Protein AF-A0A6V7PYJ7-F1 (afdb_monomer_lite)

Sequence (220 aa):
MTIRNQRFSLLKQPISSTLNQHLIDYPTRAILVIVQMKYPCKRFTTLARVGGVGFRSIARLDHSRSLYIDRVLAIYTRDSLPFHYRIGRGRPLNPYLRGIIVDLLRSEMRPKEFSLIPDDLFEVEPMKDFLEWSVLRSWVRSWLRYCQWYSSTALRPDVTIEEFFRAPIRERKWRVTKTDPQLIPFGLLWKVYDLVALKGLDFRLPIRLIDKGGVRLTFW

Structure (mmCIF, N/CA/C/O backbone):
data_AF-A0A6V7PYJ7-F1
#
_entry.id   AF-A0A6V7PYJ7-F1
#
loop_
_atom_site.group_PDB
_atom_site.id
_atom_site.type_symbol
_atom_site.label_atom_id
_atom_site.label_alt_id
_atom_site.label_comp_id
_atom_site.label_asym_id
_atom_site.label_entity_id
_atom_site.label_seq_id
_atom_site.pdbx_PDB_ins_code
_atom_site.Ca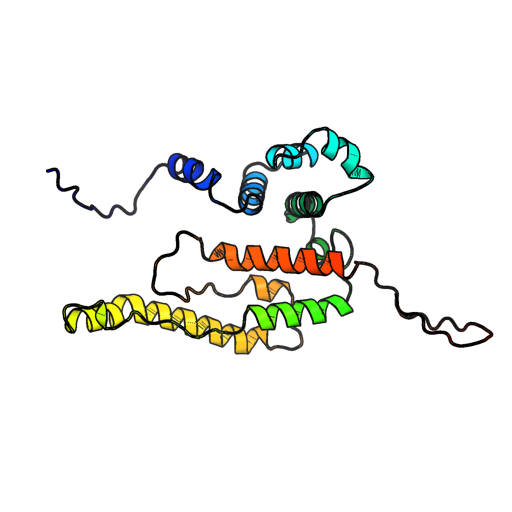rtn_x
_atom_site.Cartn_y
_atom_site.Cartn_z
_atom_site.occupancy
_atom_site.B_iso_or_equiv
_atom_site.auth_seq_id
_atom_site.auth_comp_id
_atom_site.auth_asym_id
_atom_site.auth_atom_id
_atom_site.pdbx_PDB_model_num
ATOM 1 N N . MET A 1 1 ? 32.057 32.250 -17.275 1.00 34.81 1 MET A N 1
ATOM 2 C CA . MET A 1 1 ? 31.546 30.911 -17.642 1.00 34.81 1 MET A CA 1
ATOM 3 C C . MET A 1 1 ? 32.232 29.882 -16.762 1.00 34.81 1 MET A C 1
ATOM 5 O O . MET A 1 1 ? 33.401 29.596 -16.970 1.00 34.81 1 MET A O 1
ATOM 9 N N . THR A 1 2 ? 31.558 29.413 -15.715 1.00 25.50 2 THR A N 1
ATOM 10 C CA . THR A 1 2 ? 32.151 28.542 -14.691 1.00 25.50 2 THR A CA 1
ATOM 11 C C . THR A 1 2 ? 31.639 27.116 -14.862 1.00 25.50 2 THR A C 1
ATOM 13 O O . THR A 1 2 ? 30.488 26.807 -14.565 1.00 25.50 2 THR A O 1
ATOM 16 N N . ILE A 1 3 ? 32.524 26.257 -15.366 1.00 35.47 3 ILE A N 1
ATOM 17 C CA . ILE A 1 3 ? 32.352 24.809 -15.495 1.00 35.47 3 ILE A CA 1
ATOM 18 C C . ILE A 1 3 ? 32.282 24.219 -14.083 1.00 35.47 3 ILE A C 1
ATOM 20 O O . ILE A 1 3 ? 33.259 24.247 -13.334 1.00 35.47 3 ILE A O 1
ATOM 24 N N . ARG A 1 4 ? 31.111 23.708 -13.688 1.00 28.75 4 ARG A N 1
ATOM 25 C CA . ARG A 1 4 ? 30.935 23.025 -12.402 1.00 28.75 4 ARG A CA 1
ATOM 26 C C . ARG A 1 4 ? 31.222 21.538 -12.601 1.00 28.75 4 ARG A C 1
ATOM 28 O O . ARG A 1 4 ? 30.342 20.767 -12.966 1.00 28.75 4 ARG A O 1
ATOM 35 N N . ASN A 1 5 ? 32.482 21.175 -12.374 1.00 31.23 5 ASN A N 1
ATOM 36 C CA . ASN A 1 5 ? 32.978 19.801 -12.319 1.00 31.23 5 ASN A CA 1
ATOM 37 C C . ASN A 1 5 ? 32.076 18.928 -11.427 1.00 31.23 5 ASN A C 1
ATOM 39 O O . ASN A 1 5 ? 32.026 19.114 -10.209 1.00 31.23 5 ASN A O 1
ATOM 43 N N . GLN A 1 6 ? 31.374 17.969 -12.032 1.00 36.94 6 GLN A N 1
ATOM 44 C CA . GLN A 1 6 ? 30.631 16.933 -11.319 1.00 36.94 6 GLN A CA 1
ATOM 45 C C . GLN A 1 6 ? 31.627 15.928 -10.731 1.00 36.94 6 GLN A C 1
ATOM 47 O O . GLN A 1 6 ? 32.086 15.010 -11.403 1.00 36.94 6 GLN A O 1
ATOM 52 N N . ARG A 1 7 ? 31.981 16.106 -9.455 1.00 29.36 7 ARG A N 1
ATOM 53 C CA . ARG A 1 7 ? 32.595 15.041 -8.658 1.00 29.36 7 ARG A CA 1
ATOM 54 C C . ARG A 1 7 ? 31.485 14.237 -7.989 1.00 29.36 7 ARG A C 1
ATOM 56 O O . ARG A 1 7 ? 30.804 14.736 -7.098 1.00 29.36 7 ARG A O 1
ATOM 63 N N . PHE A 1 8 ? 31.332 12.991 -8.430 1.00 41.88 8 PHE A N 1
ATOM 64 C CA . PHE A 1 8 ? 30.707 11.918 -7.663 1.00 41.88 8 PHE A CA 1
ATOM 65 C C . PHE A 1 8 ? 31.384 11.835 -6.285 1.00 41.88 8 PHE A C 1
ATOM 67 O O . PHE A 1 8 ? 32.556 11.476 -6.188 1.00 41.88 8 PHE A O 1
ATOM 74 N N . SER A 1 9 ? 30.659 12.155 -5.214 1.00 31.06 9 SER A N 1
ATOM 75 C CA . SER A 1 9 ? 31.063 11.832 -3.844 1.00 31.06 9 SER A CA 1
ATOM 76 C C . SER A 1 9 ? 29.891 11.204 -3.087 1.00 31.06 9 SER A C 1
ATOM 78 O O . SER A 1 9 ? 28.990 11.865 -2.581 1.00 31.06 9 SER A O 1
ATOM 80 N N . LEU A 1 10 ? 29.937 9.873 -3.002 1.00 36.47 10 LEU A N 1
ATOM 81 C CA . LEU A 1 10 ? 29.051 8.987 -2.239 1.00 36.47 10 LEU A CA 1
ATOM 82 C C . LEU A 1 10 ? 29.278 9.051 -0.711 1.00 36.47 10 LEU A C 1
ATOM 84 O O . LEU A 1 10 ? 29.024 8.077 -0.010 1.00 36.47 10 LEU A O 1
ATOM 88 N N . LEU A 1 11 ? 29.754 10.171 -0.154 1.00 33.72 11 LEU A N 1
ATOM 89 C CA . LEU A 1 11 ? 29.998 10.288 1.287 1.00 33.72 11 LEU A CA 1
ATOM 90 C C . LEU A 1 11 ? 29.641 11.676 1.834 1.00 33.72 11 LEU A C 1
ATOM 92 O O . LEU A 1 11 ? 30.252 12.680 1.482 1.00 33.72 11 LEU A O 1
ATOM 96 N N . LYS A 1 12 ? 28.691 11.660 2.780 1.00 38.00 12 LYS A N 1
ATOM 97 C CA . LYS A 1 12 ? 28.353 12.708 3.760 1.00 38.00 12 LYS A CA 1
ATOM 98 C C . LYS A 1 12 ? 27.842 14.037 3.186 1.00 38.00 12 LYS A C 1
ATOM 100 O O . LYS A 1 12 ? 28.471 15.077 3.349 1.00 38.00 12 LYS A O 1
ATOM 105 N N . GLN A 1 13 ? 26.623 14.035 2.648 1.00 34.84 13 GLN A N 1
ATOM 106 C CA . GLN A 1 13 ? 25.789 15.240 2.741 1.00 34.84 13 GLN A CA 1
ATOM 107 C C . GLN A 1 13 ? 25.139 15.291 4.139 1.00 34.84 13 GLN A C 1
ATOM 109 O O . GLN A 1 13 ? 24.712 14.243 4.636 1.00 34.84 13 GLN A O 1
ATOM 114 N N . PRO A 1 14 ? 25.086 16.458 4.812 1.00 32.38 14 PRO A N 1
ATOM 115 C CA . PRO A 1 14 ? 24.430 16.579 6.106 1.00 32.38 14 PRO A CA 1
ATOM 116 C C . PRO A 1 14 ? 22.941 16.274 5.932 1.00 32.38 14 PRO A C 1
ATOM 118 O O . PRO A 1 14 ? 22.230 16.957 5.201 1.00 32.38 14 PRO A O 1
ATOM 121 N N . ILE A 1 15 ? 22.477 15.239 6.630 1.00 37.41 15 ILE A N 1
ATOM 122 C CA . ILE A 1 15 ? 21.112 14.689 6.580 1.00 37.41 15 ILE A CA 1
ATOM 123 C C . ILE A 1 15 ? 20.033 15.775 6.804 1.00 37.41 15 ILE A C 1
ATOM 125 O O . ILE A 1 15 ? 18.883 15.598 6.422 1.00 37.41 15 ILE A O 1
ATOM 129 N N . SER A 1 16 ? 20.381 16.926 7.389 1.00 29.78 16 SER A N 1
ATOM 130 C CA . SER A 1 16 ? 19.455 18.022 7.682 1.00 29.78 16 SER A CA 1
ATOM 131 C C . SER A 1 16 ? 19.042 18.878 6.477 1.00 29.78 16 SER A C 1
ATOM 133 O O . SER A 1 16 ? 17.942 19.428 6.506 1.00 29.78 16 SER A O 1
ATOM 135 N N . SER A 1 17 ? 19.857 19.010 5.421 1.00 30.27 17 SER A N 1
ATOM 136 C CA . SER A 1 17 ? 19.517 19.905 4.298 1.00 30.27 17 SER A CA 1
ATOM 137 C C . SER A 1 17 ? 18.555 19.263 3.296 1.00 30.27 17 SER A C 1
ATOM 139 O O . SER A 1 17 ? 17.649 19.935 2.804 1.00 30.27 17 SER A O 1
ATOM 141 N N . THR A 1 18 ? 18.666 17.952 3.073 1.00 35.16 18 THR A N 1
ATOM 142 C CA . THR A 1 18 ? 17.698 17.177 2.283 1.00 35.16 18 THR A CA 1
ATOM 143 C C . THR A 1 18 ? 16.383 16.977 3.044 1.00 35.16 18 THR A C 1
ATOM 145 O O . THR A 1 18 ? 15.319 17.050 2.437 1.00 35.16 18 THR A O 1
ATOM 148 N N . LEU A 1 19 ? 16.409 16.838 4.378 1.00 33.22 19 LEU A N 1
ATOM 149 C CA . LEU A 1 19 ? 15.189 16.721 5.194 1.00 33.22 19 LEU A CA 1
ATOM 150 C C . LEU A 1 19 ? 14.274 17.955 5.113 1.00 33.22 19 LEU A C 1
ATOM 152 O O . LEU A 1 19 ? 13.057 17.790 5.092 1.00 33.22 19 LEU A O 1
ATOM 156 N N . ASN A 1 20 ? 14.828 19.168 5.017 1.00 27.98 20 ASN A N 1
ATOM 157 C CA . ASN A 1 20 ? 14.031 20.400 4.958 1.00 27.98 20 ASN A CA 1
ATOM 158 C C . ASN A 1 20 ? 13.441 20.682 3.567 1.00 27.98 20 ASN A C 1
ATOM 160 O O . ASN A 1 20 ? 12.332 21.202 3.477 1.00 27.98 20 ASN A O 1
ATOM 164 N N . GLN A 1 21 ? 14.123 20.297 2.483 1.00 29.16 21 GLN A N 1
ATOM 165 C CA . GLN A 1 21 ? 13.568 20.404 1.124 1.00 29.16 21 GLN A CA 1
ATOM 166 C C . GLN A 1 21 ? 12.574 19.277 0.803 1.00 29.16 21 GLN A C 1
ATOM 168 O O . GLN A 1 21 ? 11.620 19.489 0.063 1.00 29.16 21 GLN A O 1
ATOM 173 N N . HIS A 1 22 ? 12.711 18.111 1.437 1.00 34.12 22 HIS A N 1
ATOM 174 C CA . HIS A 1 22 ? 11.754 17.006 1.329 1.00 34.12 22 HIS A CA 1
ATOM 175 C C . HIS A 1 22 ? 10.579 17.092 2.325 1.00 34.12 22 HIS A C 1
ATOM 177 O O . HIS A 1 22 ? 9.694 16.244 2.313 1.00 34.12 22 HIS A O 1
ATOM 183 N N . LEU A 1 23 ? 10.509 18.129 3.163 1.00 33.88 23 LEU A N 1
ATOM 184 C CA . LEU A 1 23 ? 9.358 18.389 4.040 1.00 33.88 23 LEU A CA 1
ATOM 185 C C . LEU A 1 23 ? 8.169 19.037 3.302 1.00 33.88 23 LEU A C 1
ATOM 187 O O . LEU A 1 23 ? 7.057 19.021 3.824 1.00 33.88 23 LEU A O 1
ATOM 191 N N . ILE A 1 24 ? 8.388 19.584 2.100 1.00 33.38 24 ILE A N 1
ATOM 192 C CA . ILE A 1 24 ? 7.415 20.437 1.392 1.00 33.38 24 ILE A CA 1
ATOM 193 C C . ILE A 1 24 ? 6.720 19.700 0.226 1.00 33.38 24 ILE A C 1
ATOM 195 O O . ILE A 1 24 ? 5.555 19.973 -0.049 1.00 33.38 24 ILE A O 1
ATOM 199 N N . ASP A 1 25 ? 7.367 18.696 -0.381 1.00 29.89 25 ASP A N 1
ATOM 200 C CA . ASP A 1 25 ? 6.886 18.066 -1.630 1.00 29.89 25 ASP A CA 1
ATOM 201 C C . ASP A 1 25 ? 6.254 16.667 -1.473 1.00 29.89 25 ASP A C 1
ATOM 203 O O . ASP A 1 25 ? 5.770 16.083 -2.446 1.00 29.89 25 ASP A O 1
ATOM 207 N N . TYR A 1 26 ? 6.241 16.088 -0.269 1.00 45.72 26 TYR A N 1
ATOM 208 C CA . TYR A 1 26 ? 5.698 14.740 -0.059 1.00 45.72 26 TYR A CA 1
ATOM 209 C C . TYR A 1 26 ? 4.206 14.785 0.272 1.00 45.72 26 TYR A C 1
ATOM 211 O O . TYR A 1 26 ? 3.735 15.730 0.909 1.00 45.72 26 TYR A O 1
ATOM 219 N N . PRO A 1 27 ? 3.431 13.733 -0.062 1.00 57.44 27 PRO A N 1
ATOM 220 C CA . PRO A 1 27 ? 2.087 13.604 0.475 1.00 57.44 27 PRO A CA 1
ATOM 221 C C . PRO A 1 27 ? 2.189 13.633 2.005 1.00 57.44 27 PRO A C 1
ATOM 223 O O . PRO A 1 27 ? 2.785 12.734 2.600 1.00 57.44 27 PRO A O 1
ATOM 226 N N . THR A 1 28 ? 1.597 14.660 2.622 1.00 63.06 28 THR A N 1
ATOM 227 C CA . THR A 1 28 ? 1.617 15.018 4.062 1.00 63.06 28 THR A CA 1
ATOM 228 C C . THR A 1 28 ? 1.583 13.837 5.042 1.00 63.06 28 THR A C 1
ATOM 230 O O . THR A 1 28 ? 2.121 13.903 6.143 1.00 63.06 28 THR A O 1
ATOM 233 N N . ARG A 1 29 ? 0.994 12.712 4.634 1.00 71.62 29 ARG A N 1
ATOM 234 C CA . ARG A 1 29 ? 0.873 11.465 5.399 1.00 71.62 29 ARG A CA 1
ATOM 235 C C . ARG A 1 29 ? 2.181 10.691 5.589 1.00 71.62 29 ARG A C 1
ATOM 237 O O . ARG A 1 29 ? 2.363 10.112 6.653 1.00 71.62 29 ARG A O 1
ATOM 244 N N . ALA A 1 30 ? 3.071 10.648 4.597 1.00 73.06 30 ALA A N 1
ATOM 245 C CA . ALA A 1 30 ? 4.345 9.926 4.724 1.00 73.06 30 ALA A CA 1
ATOM 246 C C . ALA A 1 30 ? 5.261 10.616 5.747 1.00 73.06 30 ALA A C 1
ATOM 248 O O . ALA A 1 30 ? 5.854 9.960 6.603 1.00 73.06 30 ALA A O 1
ATOM 249 N N . ILE A 1 31 ? 5.272 11.952 5.725 1.00 77.38 31 ILE A N 1
ATOM 250 C CA . ILE A 1 31 ? 5.999 12.787 6.686 1.00 77.38 31 ILE A CA 1
ATOM 251 C C . ILE A 1 31 ? 5.517 12.506 8.113 1.00 77.38 31 ILE A C 1
ATOM 253 O O . ILE A 1 31 ? 6.336 12.277 8.998 1.00 77.38 31 ILE A O 1
ATOM 257 N N . LEU A 1 32 ? 4.200 12.448 8.343 1.00 81.06 32 LEU A N 1
ATOM 258 C CA . LEU A 1 32 ? 3.651 12.164 9.675 1.00 81.06 32 LEU A CA 1
ATOM 259 C C . LEU A 1 32 ? 4.081 10.799 10.224 1.00 81.06 32 LEU A C 1
ATOM 261 O O . LEU A 1 32 ? 4.324 10.681 11.423 1.00 81.06 32 LEU A O 1
ATOM 265 N N . VAL A 1 33 ? 4.218 9.782 9.367 1.00 80.69 33 VAL A N 1
ATOM 266 C CA . VAL A 1 33 ? 4.743 8.470 9.780 1.00 80.69 33 VAL A CA 1
ATOM 267 C C . VAL A 1 33 ? 6.198 8.586 10.219 1.00 80.69 33 VAL A C 1
ATOM 269 O O . VAL A 1 33 ? 6.550 8.075 11.277 1.00 80.69 33 VAL A O 1
ATOM 272 N N . ILE A 1 34 ? 7.035 9.279 9.445 1.00 81.12 34 ILE A N 1
ATOM 273 C CA . ILE A 1 34 ? 8.455 9.477 9.773 1.00 81.12 34 ILE A CA 1
ATOM 274 C C . ILE A 1 34 ? 8.597 10.248 11.088 1.00 81.12 34 ILE A C 1
ATOM 276 O O . ILE A 1 34 ? 9.382 9.859 11.952 1.00 81.12 34 ILE A O 1
ATOM 280 N N . VAL A 1 35 ? 7.810 11.313 11.264 1.00 83.56 35 VAL A N 1
ATOM 281 C CA . VAL A 1 35 ? 7.791 12.098 12.502 1.00 83.56 35 VAL A CA 1
ATOM 282 C C . VAL A 1 35 ? 7.395 11.222 13.682 1.00 83.56 35 VAL A C 1
ATOM 284 O O . VAL A 1 35 ? 8.097 11.244 14.684 1.00 83.56 35 VAL A O 1
ATOM 287 N N . GLN A 1 36 ? 6.343 10.411 13.559 1.00 82.56 36 GLN A N 1
ATOM 288 C CA . GLN A 1 36 ? 5.915 9.515 14.634 1.00 82.56 36 GLN A CA 1
ATOM 289 C C . GLN A 1 36 ? 6.964 8.436 14.951 1.00 82.56 36 GLN A C 1
ATOM 291 O O . GLN A 1 36 ? 7.145 8.100 16.116 1.00 82.56 36 GLN A O 1
ATOM 296 N N . MET A 1 37 ? 7.682 7.920 13.946 1.00 81.69 37 MET A N 1
ATOM 297 C CA . MET A 1 37 ? 8.769 6.952 14.158 1.00 81.69 37 MET A CA 1
ATOM 298 C C . MET A 1 37 ? 9.979 7.577 14.858 1.00 81.69 37 MET A C 1
ATOM 300 O O . MET A 1 37 ? 10.609 6.930 15.689 1.00 81.69 37 MET A O 1
ATOM 304 N N . LYS A 1 38 ? 10.324 8.823 14.513 1.00 86.81 38 LYS A N 1
ATOM 305 C CA . LYS A 1 38 ? 11.485 9.524 15.078 1.00 86.81 38 LYS A CA 1
ATOM 306 C C . LYS A 1 38 ? 11.186 10.135 16.448 1.00 86.81 38 LYS A C 1
ATOM 308 O O . LYS A 1 38 ? 12.048 10.154 17.321 1.00 86.81 38 LYS A O 1
ATOM 313 N N . TYR A 1 39 ? 9.970 10.638 16.619 1.00 85.75 39 TYR A N 1
ATOM 314 C CA . TYR A 1 39 ? 9.484 11.335 17.801 1.00 85.75 39 TYR A CA 1
ATOM 315 C C . TYR A 1 39 ? 8.099 10.783 18.169 1.00 85.75 39 TYR A C 1
ATOM 317 O O . TYR A 1 39 ? 7.082 11.378 17.793 1.00 85.75 39 TYR A O 1
ATOM 325 N N . PRO A 1 40 ? 8.025 9.649 18.891 1.00 80.88 40 PRO A N 1
ATOM 326 C CA . PRO A 1 40 ? 6.751 9.048 19.257 1.00 80.88 40 PRO A CA 1
ATOM 327 C C . PRO A 1 40 ? 5.952 10.012 20.136 1.00 80.88 40 PRO A C 1
ATOM 329 O O . PRO A 1 40 ? 6.262 10.251 21.307 1.00 80.88 40 PRO A O 1
ATOM 332 N N . CYS A 1 41 ? 4.911 10.602 19.553 1.00 83.62 41 CYS A N 1
ATOM 333 C CA . CYS A 1 41 ? 4.027 11.508 20.265 1.00 83.62 41 CYS A CA 1
ATOM 334 C C . CYS A 1 41 ? 3.236 10.720 21.315 1.00 83.62 41 CYS A C 1
ATOM 336 O O . CYS A 1 41 ? 2.575 9.744 20.978 1.00 83.62 41 CYS A O 1
ATOM 338 N N . LYS A 1 42 ? 3.247 11.169 22.579 1.00 86.31 42 LYS A N 1
ATOM 339 C CA . LYS A 1 42 ? 2.467 10.536 23.665 1.00 86.31 42 LYS A CA 1
ATOM 340 C C . LYS A 1 42 ? 0.958 10.769 23.558 1.00 86.31 42 LYS A C 1
ATOM 342 O O . LYS A 1 42 ? 0.184 10.025 24.147 1.00 86.31 42 LYS A O 1
ATOM 347 N N . ARG A 1 43 ? 0.535 11.852 22.897 1.00 89.12 43 ARG A N 1
ATOM 348 C CA . ARG A 1 43 ? -0.876 12.237 22.751 1.00 89.12 43 ARG A CA 1
ATOM 349 C C . ARG A 1 43 ? -1.249 12.248 21.275 1.00 89.12 43 ARG A C 1
ATOM 351 O O . ARG A 1 43 ? -0.530 12.807 20.454 1.00 89.12 43 ARG A O 1
ATOM 358 N N . PHE A 1 44 ? -2.421 11.718 20.939 1.00 88.12 44 PHE A N 1
ATOM 359 C CA . PHE A 1 44 ? -2.925 11.769 19.565 1.00 88.12 44 PHE A CA 1
ATOM 360 C C . PHE A 1 44 ? -3.125 13.213 19.072 1.00 88.12 44 PHE A C 1
ATOM 362 O O . PHE A 1 44 ? -2.805 13.548 17.933 1.00 88.12 44 PHE A O 1
ATOM 369 N N . THR A 1 45 ? -3.588 14.102 19.953 1.00 88.50 45 THR A N 1
ATOM 370 C CA . THR A 1 45 ? -3.844 15.508 19.618 1.00 88.50 45 THR A CA 1
ATOM 371 C C . THR A 1 45 ? -2.586 16.263 19.197 1.00 88.50 45 THR A C 1
ATOM 373 O O . THR A 1 45 ? -2.686 17.159 18.362 1.00 88.50 45 THR A O 1
ATOM 376 N N . THR A 1 46 ? -1.401 15.907 19.709 1.00 88.38 46 THR A N 1
ATOM 377 C CA . THR A 1 46 ? -0.148 16.542 19.273 1.00 88.38 46 THR A CA 1
ATOM 378 C C . THR A 1 46 ? 0.212 16.113 17.858 1.00 88.38 46 THR A C 1
ATOM 380 O O . THR A 1 46 ? 0.527 16.972 17.041 1.00 88.38 46 THR A O 1
ATOM 383 N N . LEU A 1 47 ? 0.066 14.826 17.526 1.00 86.12 47 LEU A N 1
ATOM 384 C CA . LEU A 1 47 ? 0.290 14.343 16.162 1.00 86.12 47 LEU A CA 1
ATOM 385 C C . LEU A 1 47 ? -0.714 14.958 15.174 1.00 86.12 47 LEU A C 1
ATOM 387 O O . LEU A 1 47 ? -0.333 15.383 14.086 1.00 86.12 47 LEU A O 1
ATOM 391 N N . ALA A 1 48 ? -1.985 15.078 15.569 1.00 86.25 48 ALA A N 1
ATOM 392 C CA . ALA A 1 48 ? -3.005 15.740 14.758 1.00 86.25 48 ALA A CA 1
ATOM 393 C C . ALA A 1 48 ? -2.656 17.215 14.481 1.00 86.25 48 ALA A C 1
ATOM 395 O O . ALA A 1 48 ? -2.825 17.679 13.355 1.00 86.25 48 ALA A O 1
ATOM 396 N N . ARG A 1 49 ? -2.108 17.941 15.467 1.00 86.56 49 ARG A N 1
ATOM 397 C CA . ARG A 1 49 ? -1.634 19.324 15.272 1.00 86.56 49 ARG A CA 1
ATOM 398 C C . ARG A 1 49 ? -0.439 19.410 14.332 1.00 86.56 49 ARG A C 1
ATOM 400 O O . ARG A 1 49 ? -0.424 20.290 13.481 1.00 86.56 49 ARG A O 1
ATOM 407 N N . VAL A 1 50 ? 0.524 18.494 14.447 1.00 86.31 50 VAL A N 1
ATOM 408 C CA . VAL A 1 50 ? 1.649 18.405 13.496 1.00 86.31 50 VAL A CA 1
ATOM 409 C C . VAL A 1 50 ? 1.130 18.148 12.078 1.00 86.31 50 VAL A C 1
ATOM 411 O O . VAL A 1 50 ? 1.639 18.711 11.118 1.00 86.31 50 VAL A O 1
ATOM 414 N N . GLY A 1 51 ? 0.053 17.371 11.950 1.00 81.62 51 GLY A N 1
ATOM 415 C CA . GLY A 1 51 ? -0.681 17.181 10.699 1.00 81.62 51 GLY A CA 1
ATOM 416 C C . GLY A 1 51 ? -1.575 18.353 10.278 1.00 81.62 51 GLY A C 1
ATOM 417 O O . GLY A 1 51 ? -2.380 18.181 9.367 1.00 81.62 51 GLY A O 1
ATOM 418 N N . GLY A 1 52 ? -1.507 19.517 10.926 1.00 85.75 52 GLY A N 1
ATOM 419 C CA . GLY A 1 52 ? -2.275 20.707 10.543 1.00 85.75 52 GLY A CA 1
ATOM 420 C C . GLY A 1 52 ? -3.753 20.698 10.955 1.00 85.75 52 GLY A C 1
ATOM 421 O O . GLY A 1 52 ? -4.544 21.473 10.420 1.00 85.75 52 GLY A O 1
ATOM 422 N N . VAL A 1 53 ? -4.170 19.840 11.893 1.00 85.12 53 VAL A N 1
ATOM 423 C CA . VAL A 1 53 ? -5.554 19.836 12.394 1.00 85.12 53 VAL A CA 1
ATOM 424 C C . VAL A 1 53 ? -5.766 20.994 13.378 1.00 85.12 53 VAL A C 1
ATOM 426 O O . VAL A 1 53 ? -5.127 21.059 14.428 1.00 85.12 53 VAL A O 1
ATOM 429 N N . GLY A 1 54 ? -6.702 21.891 13.058 1.00 86.50 54 GLY A N 1
ATOM 430 C CA . GLY A 1 54 ? -7.060 23.033 13.907 1.00 86.50 54 GLY A CA 1
ATOM 431 C C . GLY A 1 54 ? -7.867 22.665 15.161 1.00 86.50 54 GLY A C 1
ATOM 432 O O . GLY A 1 54 ? -8.481 21.599 15.247 1.00 86.50 54 GLY A O 1
ATOM 433 N N . PHE A 1 55 ? -7.930 23.591 16.125 1.00 85.88 55 PHE A N 1
ATOM 434 C CA . PHE A 1 55 ? -8.575 23.383 17.432 1.00 85.88 55 PHE A CA 1
ATOM 435 C C . PHE A 1 55 ? -10.047 22.955 17.346 1.00 85.88 55 PHE A C 1
ATOM 437 O O . PHE A 1 55 ? -10.465 22.057 18.074 1.00 85.88 55 PHE A O 1
ATOM 444 N N . ARG A 1 56 ? -10.821 23.528 16.414 1.00 85.12 56 ARG A N 1
ATOM 445 C CA . ARG A 1 56 ? -12.238 23.174 16.213 1.00 85.12 56 ARG A CA 1
ATOM 446 C C . ARG A 1 56 ? -12.424 21.709 15.811 1.00 85.12 56 ARG A C 1
ATOM 448 O O . ARG A 1 56 ? -13.363 21.064 16.261 1.00 85.12 56 ARG A O 1
ATOM 455 N N . SER A 1 57 ? -11.532 21.190 14.971 1.00 84.25 57 SER A N 1
ATOM 456 C CA . SER A 1 57 ? -11.565 19.793 14.532 1.00 84.25 57 SER A CA 1
ATOM 457 C C . SER A 1 57 ? -11.087 18.848 15.635 1.00 84.25 57 SER A C 1
ATOM 459 O O . SER A 1 57 ? -11.637 17.761 15.773 1.00 84.25 57 SER A O 1
ATOM 461 N N . ILE A 1 58 ? -10.127 19.280 16.464 1.00 86.12 58 ILE A N 1
ATOM 462 C CA . ILE A 1 58 ? -9.663 18.519 17.637 1.00 86.12 58 ILE A CA 1
ATOM 463 C C . ILE A 1 58 ? -10.788 18.348 18.664 1.00 86.12 58 ILE A C 1
ATOM 465 O O . ILE A 1 58 ? -10.978 17.254 19.183 1.00 86.12 58 ILE A O 1
ATOM 469 N N . ALA A 1 59 ? -11.571 19.397 18.920 1.00 86.44 59 ALA A N 1
ATOM 470 C CA . ALA A 1 59 ? -12.690 19.332 19.861 1.00 86.44 59 ALA A CA 1
ATOM 471 C C . ALA A 1 59 ? -13.804 18.357 19.426 1.00 86.44 59 ALA A C 1
ATOM 473 O O . ALA A 1 59 ? -14.612 17.939 20.244 1.00 86.44 59 ALA A O 1
ATOM 474 N N . ARG A 1 60 ? -13.858 17.987 18.139 1.00 84.75 60 ARG A N 1
ATOM 475 C CA . ARG A 1 60 ? -14.876 17.086 17.572 1.00 84.75 60 ARG A CA 1
ATOM 476 C C . ARG A 1 60 ? -14.419 15.632 17.451 1.00 84.75 60 ARG A C 1
ATOM 478 O O . ARG A 1 60 ? -15.199 14.807 16.981 1.00 84.75 60 ARG A O 1
ATOM 485 N N . LEU A 1 61 ? -13.186 15.315 17.855 1.00 82.44 61 LEU A N 1
ATOM 486 C CA . LEU A 1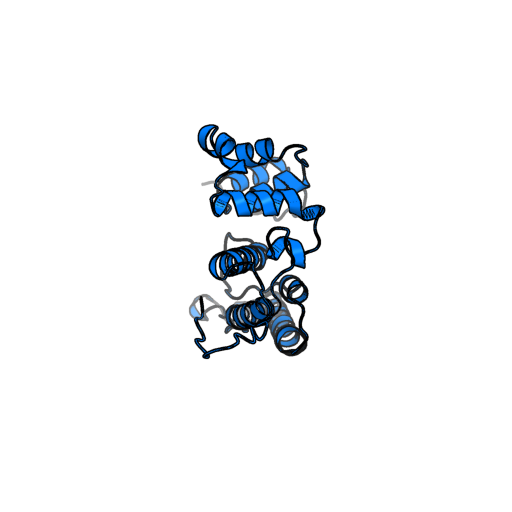 61 ? -12.571 13.999 17.642 1.00 82.44 61 LEU A CA 1
ATOM 487 C C . LEU A 1 61 ? -13.367 12.838 18.237 1.00 82.44 61 LEU A C 1
ATOM 489 O O . LEU A 1 61 ? -13.309 11.740 17.685 1.00 82.44 61 LEU A O 1
ATOM 493 N N . ASP A 1 62 ? -14.096 13.062 19.324 1.00 79.50 62 ASP A N 1
ATOM 494 C CA . ASP A 1 62 ? -14.858 12.005 19.993 1.00 79.50 62 ASP A CA 1
ATOM 495 C C . ASP A 1 62 ? -16.228 11.759 19.347 1.00 79.50 62 ASP A C 1
ATOM 497 O O . ASP A 1 62 ? -16.758 10.656 19.437 1.00 79.50 62 ASP A O 1
ATOM 501 N N . HIS A 1 63 ? -16.770 12.749 18.630 1.00 79.62 63 HIS A N 1
ATOM 502 C CA . HIS A 1 63 ? -18.105 12.677 18.031 1.00 79.62 63 HIS A CA 1
ATOM 503 C C . HIS A 1 63 ? -18.078 12.356 16.534 1.00 79.62 63 HIS A C 1
ATOM 505 O O . HIS A 1 63 ? -18.818 11.497 16.065 1.00 79.62 63 HIS A O 1
ATOM 511 N N . SER A 1 64 ? -17.241 13.053 15.763 1.00 77.94 64 SER A N 1
ATOM 512 C CA . SER A 1 64 ? -17.209 12.938 14.303 1.00 77.94 64 SER A CA 1
ATOM 513 C C . SER A 1 64 ? -15.778 13.051 13.798 1.00 77.94 64 SER A C 1
ATOM 515 O O . SER A 1 64 ? -15.121 14.077 14.003 1.00 77.94 64 SER A O 1
ATOM 517 N N . ARG A 1 65 ? -15.299 12.030 13.086 1.00 80.50 65 ARG A N 1
ATOM 518 C CA . ARG A 1 65 ? -13.958 12.029 12.494 1.00 80.50 65 ARG A CA 1
ATOM 519 C C . ARG A 1 65 ? -14.051 12.119 10.981 1.00 80.50 65 ARG A C 1
ATOM 521 O O . ARG A 1 65 ? -14.860 11.447 10.352 1.00 80.50 65 ARG A O 1
ATOM 528 N N . SER A 1 66 ? -13.215 12.971 10.398 1.00 82.94 66 SER A N 1
ATOM 529 C CA . SER A 1 66 ? -13.013 12.976 8.952 1.00 82.94 66 SER A CA 1
ATOM 530 C C . SER A 1 66 ? -12.107 11.812 8.547 1.00 82.94 66 SER A C 1
ATOM 532 O O . SER A 1 66 ? -11.279 11.357 9.338 1.00 82.94 66 SER A O 1
ATOM 534 N N . LEU A 1 67 ? -12.180 11.392 7.279 1.00 81.38 67 LEU A N 1
ATOM 535 C CA . LEU A 1 67 ? -11.278 10.368 6.732 1.00 81.38 67 LEU A CA 1
ATOM 536 C C . LEU A 1 67 ? -9.801 10.731 6.929 1.00 81.38 67 LEU A C 1
ATOM 538 O O . LEU A 1 67 ? -8.976 9.861 7.180 1.00 81.38 67 LEU A O 1
ATOM 542 N N . TYR A 1 68 ? -9.460 12.020 6.841 1.00 84.00 68 TYR A N 1
ATOM 543 C CA . TYR A 1 68 ? -8.106 12.489 7.117 1.00 84.00 68 TYR A CA 1
ATOM 544 C C . TYR A 1 68 ? -7.671 12.163 8.551 1.00 84.00 68 TYR A C 1
ATOM 546 O O . TYR A 1 68 ? -6.611 11.576 8.753 1.00 84.00 68 TYR A O 1
ATOM 554 N N . ILE A 1 69 ? -8.507 12.497 9.535 1.00 84.88 69 ILE A N 1
ATOM 555 C CA . ILE A 1 69 ? -8.230 12.262 10.954 1.00 84.88 69 ILE A CA 1
ATOM 556 C C . ILE A 1 69 ? -8.128 10.763 11.251 1.00 84.88 69 ILE A C 1
ATOM 558 O O . ILE A 1 69 ? -7.224 10.363 11.978 1.00 84.88 69 ILE A O 1
ATOM 562 N N . ASP A 1 70 ? -8.986 9.935 10.651 1.00 84.12 70 ASP A N 1
ATOM 563 C CA . ASP A 1 70 ? -8.914 8.475 10.793 1.00 84.12 70 ASP A CA 1
ATOM 564 C C . ASP A 1 70 ? -7.574 7.921 10.295 1.00 84.12 70 ASP A C 1
ATOM 566 O O . ASP A 1 70 ? -6.960 7.070 10.939 1.00 84.12 70 ASP A O 1
ATOM 570 N N . ARG A 1 71 ? -7.059 8.451 9.180 1.00 84.81 71 ARG A N 1
ATOM 571 C CA . ARG A 1 71 ? -5.728 8.079 8.685 1.00 84.81 71 ARG A CA 1
ATOM 572 C C . ARG A 1 71 ? -4.624 8.509 9.648 1.00 84.81 71 ARG A C 1
ATOM 574 O O . ARG A 1 71 ? -3.724 7.720 9.914 1.00 84.81 71 ARG A O 1
ATOM 581 N N . VAL A 1 72 ? -4.691 9.720 10.208 1.00 85.94 72 VAL A N 1
ATOM 582 C CA . VAL A 1 72 ? -3.724 10.176 11.228 1.00 85.94 72 VAL A CA 1
ATOM 583 C C . VAL A 1 72 ? -3.801 9.295 12.477 1.00 85.94 72 VAL A C 1
ATOM 585 O O . VAL A 1 72 ? -2.770 8.956 13.055 1.00 85.94 72 VAL A O 1
ATOM 588 N N . LEU A 1 73 ? -4.999 8.853 12.863 1.00 85.81 73 LEU A N 1
ATOM 589 C CA . LEU A 1 73 ? -5.190 7.911 13.964 1.00 85.81 73 LEU A CA 1
ATOM 590 C C . LEU A 1 73 ? -4.547 6.555 13.660 1.00 85.81 73 LEU A C 1
ATOM 592 O O . LEU A 1 73 ? -3.868 6.008 14.521 1.00 85.81 73 LEU A O 1
ATOM 596 N N . ALA A 1 74 ? -4.679 6.048 12.433 1.00 8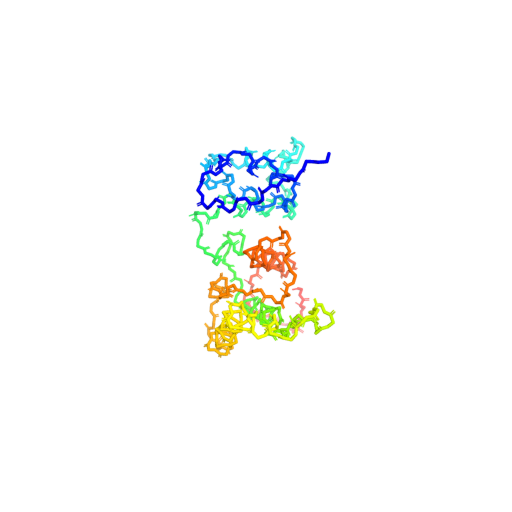4.00 74 ALA A N 1
ATOM 597 C CA . ALA A 1 74 ? -4.013 4.819 12.003 1.00 84.00 74 ALA A CA 1
ATOM 598 C C . ALA A 1 74 ? -2.475 4.937 11.976 1.00 84.00 74 ALA A C 1
ATOM 600 O O . ALA A 1 74 ? -1.780 3.940 12.176 1.00 84.00 74 ALA A O 1
ATOM 601 N N . ILE A 1 75 ? -1.931 6.140 11.741 1.00 84.50 75 ILE A N 1
ATOM 602 C CA . ILE A 1 75 ? -0.490 6.422 11.884 1.00 84.50 75 ILE A CA 1
ATOM 603 C C . ILE A 1 75 ? -0.090 6.410 13.361 1.00 84.50 75 ILE A C 1
ATOM 605 O O . ILE A 1 75 ? 0.951 5.864 13.713 1.00 84.50 75 ILE A O 1
ATOM 609 N N . TYR A 1 76 ? -0.917 6.989 14.230 1.00 84.31 76 TYR A N 1
ATOM 610 C CA . TYR A 1 76 ? -0.661 7.032 15.666 1.00 84.31 76 TYR A CA 1
ATOM 611 C C . TYR A 1 76 ? -0.656 5.635 16.303 1.00 84.31 76 TYR A C 1
ATOM 613 O O . TYR A 1 76 ? 0.242 5.308 17.072 1.00 84.31 76 TYR A O 1
ATOM 621 N N . THR A 1 77 ? -1.627 4.787 15.953 1.00 82.31 77 THR A N 1
ATOM 622 C CA . THR A 1 77 ? -1.780 3.420 16.489 1.00 82.31 77 THR A CA 1
ATOM 623 C C . THR A 1 77 ? -0.978 2.366 15.722 1.00 82.31 77 THR A C 1
ATOM 625 O O . THR A 1 77 ? -1.160 1.163 15.916 1.00 82.31 77 THR A O 1
ATOM 628 N N . ARG A 1 78 ? -0.077 2.798 14.832 1.00 74.12 78 ARG A N 1
ATOM 629 C CA . ARG A 1 78 ? 0.663 1.930 13.910 1.00 74.12 78 ARG A CA 1
ATOM 630 C C . ARG A 1 78 ? 1.459 0.829 14.609 1.00 74.12 78 ARG A C 1
ATOM 632 O O . ARG A 1 78 ? 1.521 -0.284 14.091 1.00 74.12 78 ARG A O 1
ATOM 639 N N . ASP A 1 79 ? 2.076 1.166 15.736 1.00 71.25 79 ASP A N 1
ATOM 640 C CA . ASP A 1 79 ? 2.990 0.279 16.461 1.00 71.25 79 ASP A CA 1
ATOM 641 C C . ASP A 1 79 ? 2.276 -0.536 17.548 1.00 71.25 79 ASP A C 1
ATOM 643 O O . ASP A 1 79 ? 2.800 -1.548 17.998 1.00 71.25 79 ASP A O 1
ATOM 647 N 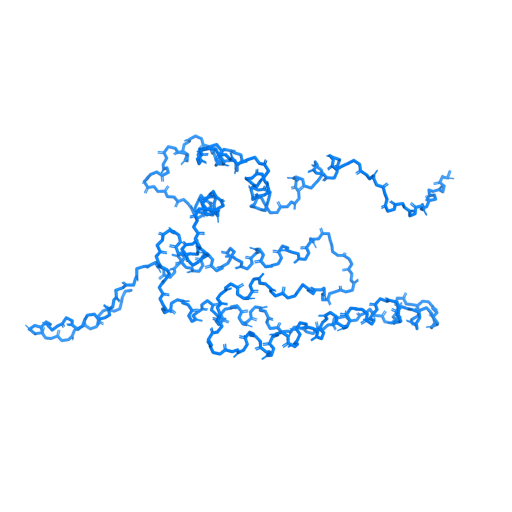N . SER A 1 80 ? 1.069 -0.129 17.954 1.00 77.44 80 SER A N 1
ATOM 648 C CA . SER A 1 80 ? 0.319 -0.797 19.021 1.00 77.44 80 SER A CA 1
ATOM 649 C C . SER A 1 80 ? -0.601 -1.913 18.527 1.00 77.44 80 SER A C 1
ATOM 651 O O . SER A 1 80 ? -1.006 -2.757 19.322 1.00 77.44 80 SER A O 1
ATOM 653 N N . LEU A 1 81 ? -0.957 -1.922 17.238 1.00 78.69 81 LEU A N 1
ATOM 654 C CA . LEU A 1 81 ? -1.930 -2.857 16.675 1.00 78.69 81 LEU A CA 1
ATOM 655 C C . LEU A 1 81 ? -1.320 -3.732 15.570 1.00 78.69 81 LEU A C 1
ATOM 657 O O . LEU A 1 81 ? -0.605 -3.219 14.704 1.00 78.69 81 LEU A O 1
ATOM 661 N N . PRO A 1 82 ? -1.664 -5.032 15.514 1.00 83.25 82 PRO A N 1
ATOM 662 C CA . PRO A 1 82 ? -1.309 -5.878 14.380 1.00 83.25 82 PRO A CA 1
ATOM 663 C C . PRO A 1 82 ? -1.990 -5.382 13.093 1.00 83.25 82 PRO A C 1
ATOM 665 O O . PRO A 1 82 ? -3.036 -4.726 13.116 1.00 83.25 82 PRO A O 1
ATOM 668 N N . PHE A 1 83 ? -1.401 -5.706 11.942 1.00 82.12 83 PHE A N 1
ATOM 669 C CA . PHE A 1 83 ? -1.764 -5.127 10.643 1.00 82.12 83 PHE A CA 1
ATOM 670 C C . PHE A 1 83 ? -3.252 -5.272 10.281 1.00 82.12 83 PHE A C 1
ATOM 672 O O . PHE A 1 83 ? -3.873 -4.322 9.801 1.00 82.12 83 PHE A O 1
ATOM 679 N N . HIS A 1 84 ? -3.848 -6.431 10.569 1.00 80.94 84 HIS A N 1
ATOM 680 C CA . HIS A 1 84 ? -5.264 -6.702 10.313 1.00 80.94 84 HIS A CA 1
ATOM 681 C C . HIS A 1 84 ? -6.195 -5.723 11.050 1.00 80.94 84 HIS A C 1
ATOM 683 O O . HIS A 1 84 ? -7.128 -5.178 10.460 1.00 80.94 84 HIS A O 1
ATOM 689 N N . TYR A 1 85 ? -5.895 -5.430 12.319 1.00 82.81 85 TYR A N 1
ATOM 690 C CA . TYR A 1 85 ? -6.654 -4.469 13.125 1.00 82.81 85 TYR A CA 1
ATOM 691 C C . TYR A 1 85 ? -6.391 -3.026 12.698 1.00 82.81 85 TYR A C 1
ATOM 693 O O . TYR A 1 85 ? -7.278 -2.180 12.795 1.00 82.81 85 TYR A O 1
ATOM 701 N N . ARG A 1 86 ? -5.196 -2.729 12.179 1.00 83.25 86 ARG A N 1
ATOM 702 C CA . ARG A 1 86 ? -4.880 -1.400 11.641 1.00 83.25 86 ARG A CA 1
ATOM 703 C C . ARG A 1 86 ? -5.723 -1.072 10.416 1.00 83.25 86 ARG A C 1
ATOM 705 O O . ARG A 1 86 ? -6.283 0.018 10.352 1.00 83.25 86 ARG A O 1
ATOM 712 N N . ILE A 1 87 ? -5.856 -2.011 9.478 1.00 85.75 87 ILE A N 1
ATOM 713 C CA . ILE A 1 87 ? -6.751 -1.853 8.322 1.00 85.75 87 ILE A CA 1
ATOM 714 C C . ILE A 1 87 ? -8.212 -1.774 8.782 1.00 85.75 87 ILE A C 1
ATOM 716 O O . ILE A 1 87 ? -8.952 -0.908 8.322 1.00 85.75 87 ILE A O 1
ATOM 720 N N . GLY A 1 88 ? -8.607 -2.619 9.738 1.00 84.06 88 GLY A N 1
ATOM 721 C CA . GLY A 1 88 ? -9.946 -2.631 10.335 1.00 84.06 88 GLY A CA 1
ATOM 722 C C . GLY A 1 88 ? -10.252 -1.468 11.290 1.00 84.06 88 GLY A C 1
ATOM 723 O O . GLY A 1 88 ? -11.249 -1.513 12.004 1.00 84.06 88 GLY A O 1
ATOM 724 N N . ARG A 1 89 ? -9.420 -0.415 11.333 1.00 81.94 89 ARG A N 1
ATOM 725 C CA . ARG A 1 89 ? -9.633 0.795 12.155 1.00 81.94 89 ARG A CA 1
ATOM 726 C C . ARG A 1 89 ? -9.798 0.508 13.659 1.00 81.94 89 ARG A C 1
ATOM 728 O O . ARG A 1 89 ? -10.587 1.155 14.341 1.00 81.94 89 ARG A O 1
ATOM 735 N N . GLY A 1 90 ? -9.055 -0.469 14.173 1.00 80.44 90 GLY A N 1
ATOM 736 C CA . GLY A 1 90 ? -9.124 -0.928 15.565 1.00 80.44 90 GLY A CA 1
ATOM 737 C C . GLY A 1 90 ? -10.163 -2.024 15.818 1.00 80.44 90 GLY A C 1
ATOM 738 O O . GLY A 1 90 ? -10.230 -2.543 16.926 1.00 80.44 90 GLY A O 1
ATOM 739 N N . ARG A 1 91 ? -10.939 -2.413 14.801 1.00 83.56 91 ARG A N 1
ATOM 740 C CA . ARG A 1 91 ? -11.865 -3.553 14.829 1.00 83.56 91 ARG A CA 1
ATOM 741 C C . ARG A 1 91 ? -11.302 -4.714 13.998 1.00 83.56 91 ARG A C 1
ATOM 743 O O . ARG A 1 91 ? -10.440 -4.484 13.144 1.00 83.56 91 ARG A O 1
ATOM 750 N N . PRO A 1 92 ? -11.756 -5.960 14.221 1.00 85.38 92 PRO A N 1
ATOM 751 C CA . PRO A 1 92 ? -11.423 -7.053 13.316 1.00 85.38 92 PRO A CA 1
ATOM 752 C C . PRO A 1 92 ? -11.940 -6.734 11.906 1.00 85.38 92 PRO A C 1
ATOM 754 O O . PRO A 1 92 ? -13.086 -6.323 11.733 1.00 85.38 92 PRO A O 1
ATOM 757 N N . LEU A 1 93 ? -11.087 -6.905 10.895 1.00 85.50 93 LEU A N 1
ATOM 758 C CA . LEU A 1 93 ? -11.484 -6.748 9.498 1.00 85.50 93 LEU A CA 1
ATOM 759 C C . LEU A 1 93 ? -12.485 -7.850 9.116 1.00 85.50 93 LEU A C 1
ATOM 761 O O . LEU A 1 93 ? -12.284 -9.026 9.418 1.00 85.50 93 LEU A O 1
ATOM 765 N N . ASN A 1 94 ? -13.556 -7.449 8.433 1.00 85.12 94 ASN A N 1
ATOM 766 C CA . ASN A 1 94 ? -14.587 -8.352 7.937 1.00 85.12 94 ASN A CA 1
ATOM 767 C C . ASN A 1 94 ? -13.981 -9.384 6.949 1.00 85.12 94 ASN A C 1
ATOM 769 O O . ASN A 1 94 ? -13.356 -8.975 5.961 1.00 85.12 94 ASN A O 1
ATOM 773 N N . PRO A 1 95 ? -14.195 -10.702 7.155 1.00 84.50 95 PRO A N 1
ATOM 774 C CA . PRO A 1 95 ? -13.680 -11.751 6.272 1.00 84.50 95 PRO A CA 1
ATOM 775 C C . PRO A 1 95 ? -14.081 -11.592 4.800 1.00 84.50 95 PRO A C 1
ATOM 777 O O . PRO A 1 95 ? -13.279 -11.883 3.917 1.00 84.50 95 PRO A O 1
ATOM 780 N N . TYR A 1 96 ? -15.280 -11.081 4.512 1.00 84.56 96 TYR A N 1
ATOM 781 C CA . TYR A 1 96 ? -15.750 -10.886 3.135 1.00 84.56 96 TYR A CA 1
ATOM 782 C C . TYR A 1 96 ? -15.033 -9.730 2.433 1.00 84.56 96 TYR A C 1
ATOM 784 O O . TYR A 1 96 ? -14.757 -9.791 1.234 1.00 84.56 96 TYR A O 1
ATOM 792 N N . LEU A 1 97 ? -14.654 -8.692 3.185 1.00 87.94 97 LEU A N 1
ATOM 793 C CA . LEU A 1 97 ? -13.869 -7.585 2.640 1.00 87.94 97 LEU A CA 1
ATOM 794 C C . LEU A 1 97 ? -12.446 -8.011 2.308 1.00 87.94 97 LEU A C 1
ATOM 796 O O . LEU A 1 97 ? -11.842 -7.427 1.412 1.00 87.94 97 LEU A O 1
ATOM 800 N N . ARG A 1 98 ? -11.919 -9.044 2.977 1.00 88.44 98 ARG A N 1
ATOM 801 C CA . ARG A 1 98 ? -10.590 -9.580 2.675 1.00 88.44 98 ARG A CA 1
ATOM 802 C C . ARG A 1 98 ? -10.473 -9.976 1.202 1.00 88.44 98 ARG A C 1
ATOM 804 O O . ARG A 1 98 ? -9.496 -9.585 0.574 1.00 88.44 98 ARG A O 1
ATOM 811 N N . GLY A 1 99 ? -11.463 -10.681 0.647 1.00 88.69 99 GLY A N 1
ATOM 812 C CA . GLY A 1 99 ? -11.467 -11.074 -0.769 1.00 88.69 99 GLY A CA 1
ATOM 813 C C . GLY A 1 99 ? -11.445 -9.865 -1.706 1.00 88.69 99 GLY A C 1
ATOM 814 O O . GLY A 1 99 ? -10.563 -9.750 -2.550 1.00 88.69 99 GLY A O 1
ATOM 815 N N . ILE A 1 100 ? -12.329 -8.892 -1.460 1.00 90.94 100 ILE A N 1
ATOM 816 C CA . ILE A 1 100 ? -12.415 -7.651 -2.249 1.00 90.94 100 ILE A CA 1
ATOM 817 C C . ILE A 1 100 ? -11.091 -6.871 -2.213 1.00 90.94 100 ILE A C 1
ATOM 819 O O . ILE A 1 100 ? -10.645 -6.344 -3.231 1.00 90.94 100 ILE A O 1
ATOM 823 N N . ILE A 1 101 ? -10.446 -6.796 -1.045 1.00 92.25 101 ILE A N 1
ATOM 824 C CA . ILE A 1 101 ? -9.142 -6.140 -0.889 1.00 92.25 101 ILE A CA 1
ATOM 825 C C . ILE A 1 101 ? -8.073 -6.876 -1.696 1.00 92.25 101 ILE A C 1
ATOM 827 O O . ILE A 1 101 ? -7.289 -6.232 -2.390 1.00 92.25 101 ILE A O 1
ATOM 831 N N . VAL A 1 102 ? -8.031 -8.206 -1.610 1.00 92.81 102 VAL A N 1
ATOM 832 C CA . VAL A 1 102 ? -7.062 -9.025 -2.347 1.00 92.81 102 VAL A CA 1
ATOM 833 C C . VAL A 1 102 ? -7.248 -8.859 -3.855 1.00 92.81 102 VAL A C 1
ATOM 835 O O . VAL A 1 102 ? -6.263 -8.643 -4.560 1.00 92.81 102 VAL A O 1
ATOM 838 N N . ASP A 1 103 ? -8.482 -8.869 -4.351 1.00 92.44 103 ASP A N 1
ATOM 839 C CA . ASP A 1 103 ? -8.764 -8.675 -5.776 1.00 92.44 103 ASP A CA 1
ATOM 840 C C . ASP A 1 103 ? -8.394 -7.264 -6.247 1.00 92.44 103 ASP A C 1
ATOM 842 O O . ASP A 1 103 ? -7.777 -7.099 -7.306 1.00 92.44 103 ASP A O 1
ATOM 846 N N . LEU A 1 104 ? -8.653 -6.242 -5.421 1.00 93.50 104 LEU A N 1
ATOM 847 C CA . LEU A 1 104 ? -8.179 -4.886 -5.690 1.00 93.50 104 LEU A CA 1
ATOM 848 C C . LEU A 1 104 ? -6.650 -4.855 -5.782 1.00 93.50 104 LEU A C 1
ATOM 850 O O . LEU A 1 104 ? -6.108 -4.323 -6.752 1.00 93.50 104 LEU A O 1
ATOM 854 N N . LEU A 1 105 ? -5.943 -5.449 -4.819 1.00 92.69 105 LEU A N 1
ATOM 855 C CA . LEU A 1 105 ? -4.480 -5.475 -4.810 1.00 92.69 105 LEU A CA 1
ATOM 856 C C . LEU A 1 105 ? -3.919 -6.230 -6.019 1.00 92.69 105 LEU A C 1
ATOM 858 O O . LEU A 1 105 ? -2.969 -5.750 -6.636 1.00 92.69 105 LEU A O 1
ATOM 862 N N . ARG A 1 106 ? -4.525 -7.354 -6.414 1.00 93.88 106 ARG A N 1
ATOM 863 C CA . ARG A 1 106 ? -4.138 -8.109 -7.617 1.00 93.88 106 ARG A CA 1
ATOM 864 C C . ARG A 1 106 ? -4.312 -7.295 -8.894 1.00 93.88 106 ARG A C 1
ATOM 866 O O . ARG A 1 106 ? -3.442 -7.374 -9.764 1.00 93.88 106 ARG A O 1
ATOM 873 N N . SER A 1 107 ? -5.390 -6.515 -8.999 1.00 93.19 107 SER A N 1
ATOM 874 C CA . SER A 1 107 ? -5.642 -5.664 -10.169 1.00 93.19 107 SER A CA 1
ATOM 875 C C . SER A 1 107 ? -4.636 -4.509 -10.272 1.00 93.19 107 SER A C 1
ATOM 877 O O . SER A 1 107 ? -4.076 -4.271 -11.342 1.00 93.19 107 SER A O 1
ATOM 879 N N . GLU A 1 108 ? -4.320 -3.852 -9.153 1.00 91.06 108 GLU A N 1
ATOM 880 C CA . GLU A 1 108 ? -3.373 -2.730 -9.105 1.00 91.06 108 GLU A CA 1
ATOM 881 C C . GLU A 1 108 ? -1.917 -3.164 -9.309 1.00 91.06 108 GLU A C 1
ATOM 883 O O . GLU A 1 108 ? -1.137 -2.490 -9.990 1.00 91.06 108 GLU A O 1
ATOM 888 N N . MET A 1 109 ? -1.543 -4.304 -8.723 1.00 89.69 109 MET A N 1
ATOM 889 C CA . MET A 1 109 ? -0.176 -4.823 -8.736 1.00 89.69 109 MET A CA 1
ATOM 890 C C . MET A 1 109 ? 0.120 -5.780 -9.887 1.00 89.69 109 MET A C 1
ATOM 892 O O . MET A 1 109 ? 1.224 -6.318 -9.958 1.00 89.69 109 MET A O 1
ATOM 896 N N . ARG A 1 110 ? -0.809 -5.953 -10.832 1.00 91.56 110 ARG A N 1
ATOM 897 C CA . ARG A 1 110 ? -0.549 -6.726 -12.048 1.00 91.56 110 ARG A CA 1
ATOM 898 C C . ARG A 1 110 ? 0.754 -6.249 -12.714 1.00 91.56 110 ARG A C 1
ATOM 900 O O . ARG A 1 110 ? 0.979 -5.032 -12.809 1.00 91.56 110 ARG A O 1
ATOM 907 N N . PRO A 1 111 ? 1.651 -7.160 -13.138 1.00 90.56 111 PRO A N 1
ATOM 908 C CA . PRO A 1 111 ? 2.853 -6.771 -13.860 1.00 90.56 111 PRO A CA 1
ATOM 909 C C . PRO A 1 111 ? 2.441 -5.996 -15.112 1.00 90.56 111 PRO A C 1
ATOM 911 O O . PRO A 1 111 ? 1.637 -6.459 -15.917 1.00 90.56 111 PRO A O 1
ATOM 914 N N . LYS A 1 112 ? 2.947 -4.767 -15.211 1.00 89.25 112 LYS A N 1
ATOM 915 C CA . LYS A 1 112 ? 2.742 -3.879 -16.356 1.00 89.25 112 LYS A CA 1
ATOM 916 C C . LYS A 1 112 ? 3.981 -3.946 -17.232 1.00 89.25 112 LYS A C 1
ATOM 918 O O . LYS A 1 112 ? 5.078 -4.203 -16.722 1.00 89.25 112 LYS A O 1
ATOM 923 N N . GLU A 1 113 ? 3.783 -3.664 -18.511 1.00 86.00 113 GLU A N 1
ATOM 924 C CA . GLU A 1 113 ? 4.858 -3.615 -19.491 1.00 86.00 113 GLU A CA 1
ATOM 925 C C . GLU A 1 113 ? 5.954 -2.637 -19.072 1.00 86.00 113 GLU A C 1
ATOM 927 O O . GLU A 1 113 ? 5.712 -1.572 -18.480 1.00 86.00 113 GLU A O 1
ATOM 932 N N . PHE A 1 114 ? 7.172 -3.073 -19.353 1.00 83.06 114 PHE A N 1
ATOM 933 C CA . PHE A 1 114 ? 8.404 -2.368 -19.089 1.00 83.06 114 PHE A CA 1
ATOM 934 C C . PHE A 1 114 ? 8.705 -1.437 -20.263 1.00 83.06 114 PHE A C 1
ATOM 936 O O . PHE A 1 114 ? 8.767 -1.893 -21.400 1.00 83.06 114 PHE A O 1
ATOM 943 N N . SER A 1 115 ? 8.867 -0.136 -20.008 1.00 84.75 115 SER A N 1
ATOM 944 C CA . SER A 1 115 ? 9.191 0.817 -21.074 1.00 84.75 115 SER A CA 1
ATOM 945 C C . SER A 1 115 ? 10.703 0.962 -21.192 1.00 84.75 115 SER A C 1
ATOM 947 O O . SER A 1 115 ? 11.330 1.504 -20.275 1.00 84.75 115 SER A O 1
ATOM 949 N N . LEU A 1 116 ? 11.254 0.507 -22.314 1.00 84.62 116 LEU A N 1
ATOM 950 C CA . LEU A 1 116 ? 12.661 0.676 -22.662 1.00 84.62 116 LEU A CA 1
ATOM 951 C C . LEU A 1 116 ? 12.979 2.140 -22.994 1.00 84.62 116 LEU A C 1
ATOM 953 O O . LEU A 1 116 ? 12.077 2.961 -23.190 1.00 84.62 116 LEU A O 1
ATOM 957 N N . ILE A 1 117 ? 14.271 2.461 -23.006 1.00 85.94 117 ILE A N 1
ATOM 958 C CA . ILE A 1 117 ? 14.760 3.750 -23.495 1.00 85.94 117 ILE A CA 1
ATOM 959 C C . ILE A 1 117 ? 14.564 3.762 -25.020 1.00 85.94 117 ILE A C 1
ATOM 961 O O . ILE A 1 117 ? 14.960 2.789 -25.658 1.00 85.94 117 ILE A O 1
ATOM 965 N N . PRO A 1 118 ? 13.932 4.800 -25.596 1.00 87.44 118 PRO A N 1
ATOM 966 C CA . PRO A 1 118 ? 13.844 4.962 -27.046 1.00 87.44 118 PRO A CA 1
ATOM 967 C C . PRO A 1 118 ? 15.222 4.984 -27.715 1.00 87.44 118 PRO A C 1
ATOM 969 O O . PRO A 1 118 ? 16.130 5.638 -27.203 1.00 87.44 118 PRO A O 1
ATOM 972 N N . ASP A 1 119 ? 15.351 4.328 -28.870 1.00 86.00 119 ASP A N 1
ATOM 973 C CA . ASP A 1 119 ? 16.618 4.250 -29.609 1.00 86.00 119 ASP A CA 1
ATOM 974 C C . ASP A 1 119 ? 17.098 5.628 -30.101 1.00 86.00 119 ASP A C 1
ATOM 976 O O . ASP A 1 119 ? 18.296 5.896 -30.098 1.00 86.00 119 ASP A O 1
ATOM 980 N N . ASP A 1 120 ? 16.170 6.547 -30.391 1.00 87.94 120 ASP A N 1
ATOM 981 C CA . ASP A 1 120 ? 16.452 7.913 -30.865 1.00 87.94 120 ASP A CA 1
ATOM 982 C C . ASP A 1 120 ? 17.269 8.776 -29.881 1.00 87.94 120 ASP A C 1
ATOM 984 O O . ASP A 1 120 ? 17.758 9.843 -30.241 1.00 87.94 120 ASP A O 1
ATOM 988 N N . LEU A 1 121 ? 17.384 8.359 -28.614 1.00 85.56 121 LEU A N 1
ATOM 989 C CA . LEU A 1 121 ? 18.167 9.072 -27.597 1.00 85.56 121 LEU A CA 1
ATOM 990 C C . LEU A 1 121 ? 19.668 8.767 -27.672 1.00 85.56 121 LEU A C 1
ATOM 992 O O . LEU A 1 121 ? 20.449 9.451 -27.007 1.00 85.56 121 LEU A O 1
ATOM 996 N N . PHE A 1 122 ? 20.073 7.741 -28.421 1.00 84.50 122 PHE A N 1
ATOM 997 C CA . PHE A 1 122 ? 21.470 7.342 -28.539 1.00 84.50 122 PHE A CA 1
ATOM 998 C C . PHE A 1 122 ? 22.087 7.921 -29.812 1.00 84.50 122 PHE A C 1
ATOM 1000 O O . PHE A 1 122 ? 21.662 7.611 -30.919 1.00 84.50 122 PHE A O 1
ATOM 1007 N N . GLU A 1 123 ? 23.131 8.736 -29.654 1.00 85.25 123 GLU A N 1
ATOM 1008 C CA . GLU A 1 123 ? 23.887 9.291 -30.788 1.00 85.25 123 GLU A CA 1
ATOM 1009 C C . GLU A 1 123 ? 24.798 8.244 -31.451 1.00 85.25 123 GLU A C 1
ATOM 1011 O O . GLU A 1 123 ? 25.124 8.359 -32.630 1.00 85.25 123 GLU A O 1
ATOM 1016 N N . VAL A 1 124 ? 25.227 7.224 -30.695 1.00 87.94 124 VAL A N 1
ATOM 1017 C CA . VAL A 1 124 ? 26.184 6.207 -31.153 1.00 87.94 124 VAL A CA 1
ATOM 1018 C C . VAL A 1 124 ? 25.773 4.822 -30.649 1.00 87.94 124 VAL A C 1
ATOM 1020 O O . VAL A 1 124 ? 25.483 4.638 -29.468 1.00 87.94 124 VAL A 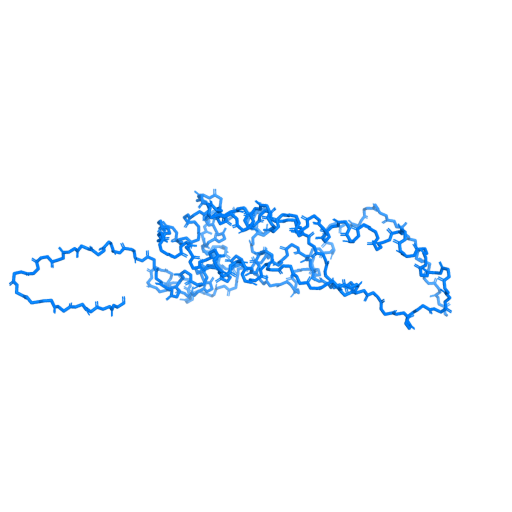O 1
ATOM 1023 N N . GLU A 1 125 ? 25.830 3.821 -31.523 1.00 83.69 125 GLU A N 1
ATOM 1024 C CA . GLU A 1 125 ? 25.443 2.432 -31.239 1.00 83.69 125 GLU A CA 1
ATOM 1025 C C . GLU A 1 125 ? 26.196 1.733 -30.077 1.00 83.69 125 GLU A C 1
ATOM 1027 O O . GLU A 1 125 ? 25.534 1.133 -29.235 1.00 83.69 125 GLU A O 1
ATOM 1032 N N . PRO A 1 126 ? 27.525 1.867 -29.874 1.00 86.12 126 PRO A N 1
ATOM 1033 C CA . PRO A 1 126 ? 28.205 1.228 -28.740 1.00 86.12 126 PRO A CA 1
ATOM 1034 C C . PRO A 1 126 ? 27.787 1.802 -27.374 1.00 86.12 126 PRO A C 1
ATOM 1036 O O . PRO A 1 126 ? 27.988 1.164 -26.338 1.00 86.12 126 PRO A O 1
ATOM 1039 N N . MET A 1 127 ? 27.188 3.000 -27.341 1.00 82.56 127 MET A N 1
ATOM 1040 C CA . MET A 1 127 ? 26.613 3.556 -26.113 1.00 82.56 127 MET A CA 1
ATOM 1041 C C . MET A 1 127 ? 25.365 2.775 -25.681 1.00 82.56 127 MET A C 1
ATOM 1043 O O . MET A 1 127 ? 25.138 2.609 -24.478 1.00 82.56 127 MET A O 1
ATOM 1047 N N . LYS A 1 128 ? 24.592 2.264 -26.647 1.00 82.44 128 LYS A N 1
ATOM 1048 C CA . LYS A 1 128 ? 23.441 1.391 -26.402 1.00 82.44 128 LYS A CA 1
ATOM 1049 C C . LYS A 1 128 ? 23.900 0.085 -25.760 1.00 82.44 128 LYS A C 1
ATOM 1051 O O . LYS A 1 128 ? 23.441 -0.232 -24.663 1.00 82.44 128 LYS A O 1
ATOM 1056 N N . ASP A 1 129 ? 24.893 -0.577 -26.351 1.00 84.69 129 ASP A N 1
ATOM 1057 C CA . ASP A 1 129 ? 25.454 -1.824 -25.819 1.00 84.69 129 ASP A CA 1
ATOM 1058 C C . ASP A 1 129 ? 25.961 -1.646 -24.382 1.00 84.69 129 ASP A C 1
ATOM 1060 O O . ASP A 1 129 ? 25.637 -2.423 -23.482 1.00 84.69 129 ASP A O 1
ATOM 1064 N N . PHE A 1 130 ? 26.713 -0.574 -24.115 1.00 85.31 130 PHE A N 1
ATOM 1065 C CA . PHE A 1 130 ? 27.203 -0.292 -22.766 1.00 85.31 130 PHE A CA 1
ATOM 1066 C C . PHE A 1 130 ? 26.064 -0.120 -21.744 1.00 85.31 130 PHE A C 1
ATOM 1068 O O . PHE A 1 130 ? 26.155 -0.597 -20.603 1.00 85.31 130 PHE A O 1
ATOM 1075 N N . LEU A 1 131 ? 24.974 0.548 -22.134 1.00 84.25 131 LEU A N 1
ATOM 1076 C CA . LEU A 1 131 ? 23.812 0.751 -21.273 1.00 84.25 131 LEU A CA 1
ATOM 1077 C C . LEU A 1 131 ? 23.061 -0.560 -21.000 1.00 84.25 131 LEU A C 1
ATOM 1079 O O . LEU A 1 131 ? 22.591 -0.779 -19.874 1.00 84.25 131 LEU A O 1
ATOM 1083 N N . GLU A 1 132 ? 22.986 -1.448 -21.993 1.00 80.81 132 GLU A N 1
ATOM 1084 C CA . GLU A 1 132 ? 22.382 -2.772 -21.844 1.00 80.81 132 GLU A CA 1
ATOM 1085 C C . GLU A 1 132 ? 23.074 -3.586 -20.742 1.00 80.81 132 GLU A C 1
ATOM 1087 O O . GLU A 1 132 ? 22.419 -4.130 -19.840 1.00 80.81 132 GLU A O 1
ATOM 1092 N N . TRP A 1 133 ? 24.409 -3.598 -20.761 1.00 78.69 133 TRP A N 1
ATOM 1093 C CA . TRP A 1 133 ? 25.220 -4.356 -19.809 1.00 78.69 133 TRP A CA 1
ATOM 1094 C C . TRP A 1 133 ? 25.263 -3.746 -18.405 1.00 78.69 133 TRP A C 1
ATOM 1096 O O . TRP A 1 133 ? 25.314 -4.492 -17.423 1.00 78.69 133 TRP A O 1
ATOM 1106 N N . SER A 1 134 ? 25.220 -2.418 -18.289 1.00 79.94 134 SER A N 1
ATOM 1107 C CA . SER A 1 134 ? 25.372 -1.717 -17.006 1.00 79.94 134 SER A CA 1
ATOM 1108 C C . SER A 1 134 ? 24.053 -1.524 -16.249 1.00 79.94 134 SER A C 1
ATOM 1110 O O . SER A 1 134 ? 23.971 -1.845 -15.061 1.00 79.94 134 SER A O 1
ATOM 1112 N N . VAL A 1 135 ? 23.003 -1.032 -16.915 1.00 81.88 135 VAL A N 1
ATOM 1113 C CA . VAL A 1 135 ? 21.750 -0.609 -16.261 1.00 81.88 135 VAL A CA 1
ATOM 1114 C C . VAL A 1 135 ? 20.599 -1.546 -16.603 1.00 81.88 135 VAL A C 1
ATOM 1116 O O . VAL A 1 135 ? 19.913 -2.046 -15.703 1.00 81.88 135 VAL A O 1
ATOM 1119 N N . LEU A 1 136 ? 20.398 -1.828 -17.892 1.00 84.88 136 LEU A N 1
ATOM 1120 C CA . LEU A 1 136 ? 19.211 -2.534 -18.376 1.00 84.88 136 LEU A CA 1
ATOM 1121 C C . LEU A 1 136 ? 19.134 -3.956 -17.816 1.00 84.88 136 LEU A C 1
ATOM 1123 O O . LEU A 1 136 ? 18.082 -4.373 -17.335 1.00 84.88 136 LEU A O 1
ATOM 1127 N N . ARG A 1 137 ? 20.260 -4.675 -17.764 1.00 85.38 137 ARG A N 1
ATOM 1128 C CA . ARG A 1 137 ? 20.323 -6.025 -17.188 1.00 85.38 137 ARG A CA 1
ATOM 1129 C C . ARG A 1 137 ? 19.872 -6.081 -15.725 1.00 85.38 137 ARG A C 1
ATOM 1131 O O . ARG A 1 137 ? 19.102 -6.966 -15.345 1.00 85.38 137 ARG A O 1
ATOM 1138 N N . SER A 1 138 ? 20.342 -5.153 -14.889 1.00 85.81 138 SER A N 1
ATOM 1139 C CA . SER A 1 138 ? 19.941 -5.069 -13.472 1.00 85.81 138 SER A CA 1
ATOM 1140 C C . SER A 1 138 ? 18.449 -4.754 -13.337 1.00 85.81 138 SER A C 1
ATOM 1142 O O . SER A 1 138 ? 17.728 -5.311 -12.498 1.00 85.81 138 SER A O 1
ATOM 1144 N N . TRP A 1 139 ? 17.966 -3.896 -14.226 1.00 86.44 139 TRP A N 1
ATOM 1145 C CA . TRP A 1 139 ? 16.596 -3.436 -14.224 1.00 86.44 139 TRP A CA 1
ATOM 1146 C C . TRP A 1 139 ? 15.612 -4.531 -14.674 1.00 86.44 139 TRP A C 1
ATOM 1148 O O . TRP A 1 139 ? 14.644 -4.816 -13.963 1.00 86.44 139 TRP A O 1
ATOM 1158 N N . VAL A 1 140 ? 15.928 -5.251 -15.756 1.00 87.81 140 VAL A N 1
ATOM 1159 C CA . VAL A 1 140 ? 15.196 -6.443 -16.218 1.00 87.81 140 VAL A CA 1
ATOM 1160 C C . VAL A 1 140 ? 15.208 -7.536 -15.154 1.00 87.81 140 VAL A C 1
ATOM 1162 O O . VAL A 1 140 ? 14.168 -8.127 -14.871 1.00 87.81 140 VAL A O 1
ATOM 1165 N N . ARG A 1 141 ? 16.342 -7.771 -14.480 1.00 89.75 141 ARG A N 1
ATOM 1166 C CA . ARG A 1 141 ? 16.412 -8.730 -13.366 1.00 89.75 141 ARG A CA 1
ATOM 1167 C C . ARG A 1 141 ? 15.434 -8.374 -12.243 1.00 89.75 141 ARG A C 1
ATOM 1169 O O . ARG A 1 141 ? 14.798 -9.263 -11.679 1.00 89.75 141 ARG A O 1
ATOM 1176 N N . SER A 1 142 ? 15.302 -7.090 -11.918 1.00 89.25 142 SER A N 1
ATOM 1177 C CA . SER A 1 142 ? 14.365 -6.606 -10.895 1.00 89.25 142 SER A CA 1
ATOM 1178 C C . SER A 1 142 ? 12.906 -6.761 -11.334 1.00 89.25 142 SER A C 1
ATOM 1180 O O . SER A 1 142 ? 12.062 -7.177 -10.539 1.00 89.25 142 SER A O 1
ATOM 1182 N N . TRP A 1 143 ? 12.611 -6.512 -12.613 1.00 89.81 143 TRP A N 1
ATOM 1183 C CA . TRP A 1 143 ? 11.288 -6.750 -13.192 1.00 89.81 143 TRP A CA 1
ATOM 1184 C C . TRP A 1 143 ? 10.918 -8.242 -13.207 1.00 89.81 143 TRP A C 1
ATOM 1186 O O . TRP A 1 143 ? 9.833 -8.606 -12.759 1.00 89.81 143 TRP A O 1
ATOM 1196 N N . LEU A 1 144 ? 11.837 -9.127 -13.607 1.00 91.25 144 LEU A N 1
ATOM 1197 C CA . LEU A 1 144 ? 11.623 -10.579 -13.589 1.00 91.25 144 LEU A CA 1
ATOM 1198 C C . LEU A 1 144 ? 11.397 -11.112 -12.170 1.00 91.25 144 LEU A C 1
ATOM 1200 O O . LEU A 1 144 ? 10.496 -11.923 -11.964 1.00 91.25 144 LEU A O 1
ATOM 1204 N N . ARG A 1 145 ? 12.142 -10.611 -11.174 1.00 92.12 145 ARG A N 1
ATOM 1205 C CA . ARG A 1 145 ? 11.886 -10.914 -9.752 1.00 92.12 145 ARG A CA 1
ATOM 1206 C C . ARG A 1 145 ? 10.471 -10.524 -9.333 1.00 92.12 145 ARG A C 1
ATOM 1208 O O . ARG A 1 145 ? 9.831 -11.254 -8.579 1.00 92.12 145 ARG A O 1
ATOM 1215 N N . TYR A 1 146 ? 9.970 -9.394 -9.828 1.00 91.88 146 TYR A N 1
ATOM 1216 C CA . TYR A 1 146 ? 8.598 -8.978 -9.568 1.00 91.88 146 TYR A CA 1
ATOM 1217 C C . TYR A 1 146 ? 7.566 -9.896 -10.229 1.00 91.88 146 TYR A C 1
ATOM 1219 O O . TYR A 1 146 ? 6.601 -10.288 -9.576 1.00 91.88 146 TYR A O 1
ATOM 1227 N N . CYS A 1 147 ? 7.765 -10.271 -11.496 1.00 92.75 147 CYS A N 1
ATOM 1228 C CA . CYS A 1 147 ? 6.880 -11.213 -12.184 1.00 92.75 147 CYS A CA 1
ATOM 1229 C C . CYS A 1 147 ? 6.869 -12.581 -11.490 1.00 92.75 147 CYS A C 1
ATOM 1231 O O . CYS A 1 147 ? 5.796 -13.145 -11.273 1.00 92.75 147 CYS A O 1
ATOM 1233 N N . GLN A 1 148 ? 8.039 -13.068 -11.065 1.00 93.88 148 GLN A N 1
ATOM 1234 C CA . GLN A 1 148 ? 8.158 -14.290 -10.275 1.00 93.88 148 GLN A CA 1
ATOM 1235 C C . GLN A 1 148 ? 7.327 -14.185 -8.993 1.00 93.88 148 GLN A C 1
ATOM 1237 O O . GLN A 1 148 ? 6.467 -15.031 -8.772 1.00 93.88 148 GLN A O 1
ATOM 1242 N N . TRP A 1 149 ? 7.512 -13.125 -8.199 1.00 94.12 149 TRP A N 1
ATOM 1243 C CA . TRP A 1 149 ? 6.727 -12.884 -6.983 1.00 94.12 149 TRP A CA 1
ATOM 1244 C C . TRP A 1 149 ? 5.216 -12.809 -7.250 1.00 94.12 149 TRP A C 1
ATOM 1246 O O . TRP A 1 149 ? 4.423 -13.365 -6.491 1.00 94.12 149 TRP A O 1
ATOM 1256 N N . TYR A 1 150 ? 4.793 -12.158 -8.336 1.00 93.94 150 TYR A N 1
ATOM 1257 C CA . TYR A 1 150 ? 3.373 -12.071 -8.677 1.00 93.94 150 TYR A CA 1
ATOM 1258 C C . TYR A 1 150 ? 2.789 -13.460 -8.973 1.00 93.94 150 TYR A C 1
ATOM 1260 O O . TYR A 1 150 ? 1.715 -13.805 -8.480 1.00 93.94 150 TYR A O 1
ATOM 1268 N N . SER A 1 151 ? 3.529 -14.278 -9.725 1.00 92.62 151 SER A N 1
ATOM 1269 C CA . SER A 1 151 ? 3.119 -15.646 -10.045 1.00 92.62 151 SER A CA 1
ATOM 1270 C C . SER A 1 151 ? 3.120 -16.579 -8.832 1.00 92.62 151 SER A C 1
ATOM 1272 O O . SER A 1 151 ? 2.195 -17.370 -8.672 1.00 92.62 151 SER A O 1
ATOM 1274 N N . SER A 1 152 ? 4.119 -16.467 -7.953 1.00 93.62 152 SER A N 1
ATOM 1275 C CA . SER A 1 152 ? 4.321 -17.403 -6.847 1.00 93.62 152 SER A CA 1
ATOM 1276 C C . SER A 1 152 ? 3.591 -17.009 -5.567 1.00 93.62 152 SER A C 1
ATOM 1278 O O . SER A 1 152 ? 3.180 -17.889 -4.820 1.00 93.62 152 SER A O 1
ATOM 1280 N N . THR A 1 153 ? 3.434 -15.715 -5.282 1.00 92.69 153 THR A N 1
ATOM 1281 C CA . THR A 1 153 ? 2.857 -15.207 -4.028 1.00 92.69 153 THR A CA 1
ATOM 1282 C C . THR A 1 153 ? 1.487 -14.574 -4.256 1.00 92.69 153 THR A C 1
ATOM 1284 O O . THR A 1 153 ? 0.516 -14.995 -3.635 1.00 92.69 153 THR A O 1
ATOM 1287 N N . ALA A 1 154 ? 1.372 -13.599 -5.164 1.00 91.75 154 ALA A N 1
ATOM 1288 C CA . ALA A 1 154 ? 0.151 -12.794 -5.306 1.00 91.75 154 ALA A CA 1
ATOM 1289 C C . ALA A 1 154 ? -1.065 -13.580 -5.841 1.00 91.75 154 ALA A C 1
ATOM 1291 O O . ALA A 1 154 ? -2.210 -13.287 -5.477 1.00 91.75 154 ALA A O 1
ATOM 1292 N N . LEU A 1 155 ? -0.827 -14.576 -6.700 1.00 93.69 155 LEU A N 1
ATOM 1293 C CA . LEU A 1 155 ? -1.873 -15.420 -7.288 1.00 93.69 155 LEU A CA 1
ATOM 1294 C C . LEU A 1 155 ? -2.319 -16.587 -6.393 1.00 93.69 155 LEU A C 1
ATOM 1296 O O . LEU A 1 155 ? -3.312 -17.239 -6.707 1.00 93.69 155 LEU A O 1
ATOM 1300 N N . ARG A 1 156 ? -1.651 -16.837 -5.260 1.00 92.31 156 ARG A N 1
ATOM 1301 C CA . ARG A 1 156 ? -2.071 -17.892 -4.325 1.00 92.31 156 ARG A CA 1
ATOM 1302 C C . ARG A 1 156 ? -3.459 -17.588 -3.747 1.00 92.31 156 ARG A C 1
ATOM 1304 O O . ARG A 1 156 ? -3.732 -16.422 -3.448 1.00 92.31 156 ARG A O 1
ATOM 1311 N N . PRO A 1 157 ? -4.322 -18.600 -3.538 1.00 88.19 157 PRO A N 1
ATOM 1312 C CA . PRO A 1 157 ? -5.648 -18.393 -2.952 1.00 88.19 157 PRO A CA 1
ATOM 1313 C C . PRO A 1 157 ? -5.569 -17.894 -1.501 1.00 88.19 157 PRO A C 1
ATOM 1315 O O . PRO A 1 157 ? -6.307 -16.986 -1.130 1.00 88.19 157 PRO A O 1
ATOM 1318 N N . ASP A 1 158 ? -4.607 -18.395 -0.722 1.00 88.81 158 ASP A N 1
ATOM 1319 C CA . ASP A 1 158 ? -4.492 -18.118 0.720 1.00 88.81 158 ASP A CA 1
ATOM 1320 C C . ASP A 1 158 ? -3.619 -16.906 1.070 1.00 88.81 158 ASP A C 1
ATOM 1322 O O . ASP A 1 158 ? -3.205 -16.733 2.218 1.00 88.81 158 ASP A O 1
ATOM 1326 N N . VAL A 1 159 ? -3.325 -16.051 0.090 1.00 90.81 159 VAL A N 1
ATOM 1327 C CA . VAL A 1 159 ? -2.417 -14.913 0.262 1.00 90.81 159 VAL A CA 1
ATOM 1328 C C . VAL A 1 159 ? -2.879 -13.973 1.388 1.00 90.81 159 VAL A C 1
ATOM 1330 O O . VAL A 1 159 ? -4.065 -13.630 1.532 1.00 90.81 159 VAL A O 1
ATOM 1333 N N . THR A 1 160 ? -1.937 -13.557 2.234 1.00 89.38 160 THR A N 1
ATOM 1334 C CA . THR A 1 160 ? -2.208 -12.580 3.294 1.00 89.38 160 THR A CA 1
ATOM 1335 C C . THR A 1 160 ? -2.071 -11.156 2.759 1.00 89.38 160 THR A C 1
ATOM 1337 O O . THR A 1 160 ? -1.260 -10.871 1.880 1.00 89.38 160 THR A O 1
ATOM 1340 N N . ILE A 1 161 ? -2.863 -10.219 3.296 1.00 87.88 161 ILE A N 1
ATOM 1341 C CA . ILE A 1 161 ? -2.794 -8.810 2.869 1.00 87.88 161 ILE A CA 1
ATOM 1342 C C . ILE A 1 161 ? -1.394 -8.229 3.163 1.00 87.88 161 ILE A C 1
ATOM 1344 O O . ILE A 1 161 ? -0.898 -7.400 2.410 1.00 87.88 161 ILE A O 1
ATOM 1348 N N . GLU A 1 162 ? -0.724 -8.691 4.222 1.00 87.88 162 GLU A N 1
ATOM 1349 C CA . GLU A 1 162 ? 0.632 -8.254 4.575 1.00 87.88 162 GLU A CA 1
ATOM 1350 C C . GLU A 1 162 ? 1.686 -8.617 3.524 1.00 87.88 162 GLU A C 1
ATOM 1352 O O . GLU A 1 162 ? 2.563 -7.801 3.235 1.00 87.88 162 GLU A O 1
ATOM 1357 N N . GLU A 1 163 ? 1.605 -9.812 2.934 1.00 88.50 163 GLU A N 1
ATOM 1358 C CA . GLU A 1 163 ? 2.553 -10.276 1.912 1.00 88.50 163 GLU A CA 1
ATOM 1359 C C . GLU A 1 163 ? 2.571 -9.364 0.682 1.00 88.50 163 GLU A C 1
ATOM 1361 O O . GLU A 1 163 ? 3.632 -9.125 0.104 1.00 88.50 163 GLU A O 1
ATOM 1366 N N . PHE A 1 164 ? 1.425 -8.774 0.331 1.00 87.88 164 PHE A N 1
ATOM 1367 C CA . PHE A 1 164 ? 1.324 -7.788 -0.744 1.00 87.88 164 PHE A CA 1
ATOM 1368 C C . PHE A 1 164 ? 2.157 -6.527 -0.484 1.00 87.88 164 PHE A C 1
ATOM 1370 O O . PHE A 1 164 ? 2.718 -5.961 -1.420 1.00 87.88 164 PHE A O 1
ATOM 1377 N N . PHE A 1 165 ? 2.286 -6.095 0.772 1.00 84.50 165 PHE A N 1
ATOM 1378 C CA . PHE A 1 165 ? 3.079 -4.912 1.127 1.00 84.50 165 PHE A CA 1
ATOM 1379 C C . PHE A 1 165 ? 4.573 -5.210 1.308 1.00 84.50 165 PHE A C 1
ATOM 1381 O O . PHE A 1 165 ? 5.363 -4.277 1.436 1.00 84.50 165 PHE A O 1
ATOM 1388 N N . ARG A 1 166 ? 4.976 -6.487 1.262 1.00 84.88 166 ARG A N 1
ATOM 1389 C CA . ARG A 1 166 ? 6.382 -6.932 1.234 1.00 84.88 166 ARG A CA 1
ATOM 1390 C C . ARG A 1 166 ? 6.888 -7.208 -0.190 1.00 84.88 166 ARG A C 1
ATOM 1392 O O . ARG A 1 166 ? 7.960 -7.784 -0.359 1.00 84.88 166 ARG A O 1
ATOM 1399 N N . ALA A 1 167 ? 6.117 -6.821 -1.207 1.00 86.44 167 ALA A N 1
ATOM 1400 C CA . ALA A 1 167 ? 6.456 -7.035 -2.608 1.00 86.44 167 ALA A CA 1
ATOM 1401 C C . ALA A 1 167 ? 7.799 -6.380 -2.993 1.00 86.44 167 ALA A C 1
ATOM 1403 O O . ALA A 1 167 ? 8.119 -5.292 -2.499 1.00 86.44 167 ALA A O 1
ATOM 1404 N N . PRO A 1 168 ? 8.569 -6.987 -3.917 1.00 87.25 168 PRO A N 1
ATOM 1405 C CA . PRO A 1 168 ? 9.794 -6.378 -4.408 1.00 87.25 168 PRO A CA 1
ATOM 1406 C C . PRO A 1 168 ? 9.487 -5.070 -5.145 1.00 87.25 168 PRO A C 1
ATOM 1408 O O . PRO A 1 168 ? 8.537 -4.962 -5.924 1.00 87.25 168 PRO A O 1
ATOM 1411 N N . ILE A 1 169 ? 10.313 -4.060 -4.891 1.00 81.56 169 ILE A N 1
ATOM 1412 C CA . ILE A 1 169 ? 10.180 -2.745 -5.511 1.00 81.56 169 ILE A CA 1
ATOM 1413 C C . ILE A 1 169 ? 10.680 -2.828 -6.954 1.00 81.56 169 ILE A C 1
ATOM 1415 O O . ILE A 1 169 ? 11.730 -3.413 -7.220 1.00 81.56 169 ILE A O 1
ATOM 1419 N N . ARG A 1 170 ? 9.931 -2.227 -7.883 1.00 82.38 170 ARG A N 1
ATOM 1420 C CA . ARG A 1 170 ? 10.309 -2.144 -9.296 1.00 82.38 170 ARG A CA 1
ATOM 1421 C C . ARG A 1 170 ? 10.168 -0.726 -9.817 1.00 82.38 170 ARG A C 1
ATOM 1423 O O . ARG A 1 170 ? 9.151 -0.071 -9.585 1.00 82.38 170 ARG A O 1
ATOM 1430 N N . GLU A 1 171 ? 11.141 -0.309 -10.604 1.00 81.56 171 GLU A N 1
ATOM 1431 C CA . GLU A 1 171 ? 11.000 0.837 -11.489 1.00 81.56 171 GLU A CA 1
ATOM 1432 C C . GLU A 1 171 ? 10.448 0.342 -12.826 1.00 81.56 171 GLU A C 1
ATOM 1434 O O . GLU A 1 171 ? 10.818 -0.729 -13.303 1.00 81.56 171 GLU A O 1
ATOM 1439 N N . ARG A 1 172 ? 9.503 1.077 -13.411 1.00 79.81 172 ARG A N 1
ATOM 1440 C CA . ARG A 1 172 ? 8.881 0.707 -14.699 1.00 79.81 172 ARG A CA 1
ATOM 1441 C C . ARG A 1 172 ? 9.329 1.602 -15.843 1.00 79.81 172 ARG A C 1
ATOM 1443 O O . ARG A 1 172 ? 9.316 1.182 -16.993 1.00 79.81 172 ARG A O 1
ATOM 1450 N N . LYS A 1 173 ? 9.646 2.851 -15.515 1.00 83.69 173 LYS A N 1
ATOM 1451 C CA . LYS A 1 173 ? 10.007 3.887 -16.473 1.00 83.69 173 LYS A CA 1
ATOM 1452 C C . LYS A 1 173 ? 11.506 4.101 -16.414 1.00 83.69 173 LYS A C 1
ATOM 1454 O O . LYS A 1 173 ? 12.054 4.116 -15.322 1.00 83.69 173 LYS A O 1
ATOM 1459 N N . TRP A 1 174 ? 12.111 4.320 -17.572 1.00 83.25 174 TRP A N 1
ATOM 1460 C CA . TRP A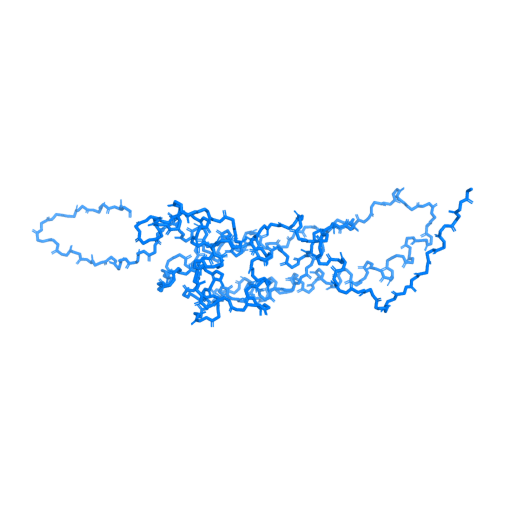 1 174 ? 13.551 4.555 -17.687 1.00 83.25 174 TRP A CA 1
ATOM 1461 C C . TRP A 1 174 ? 13.955 5.931 -17.168 1.00 83.25 174 TRP A C 1
ATOM 1463 O O . TRP A 1 174 ? 15.078 6.141 -16.724 1.00 83.25 174 TRP A O 1
ATOM 1473 N N . ARG A 1 175 ? 13.020 6.883 -17.213 1.00 82.25 175 ARG A N 1
ATOM 1474 C CA . ARG A 1 175 ? 13.239 8.236 -16.714 1.00 82.25 175 ARG A CA 1
ATOM 1475 C C . ARG A 1 175 ? 13.247 8.249 -15.189 1.00 82.25 175 ARG A C 1
ATOM 1477 O O . ARG A 1 175 ? 12.315 7.743 -14.557 1.00 82.25 175 ARG A O 1
ATOM 1484 N N . VAL A 1 176 ? 14.234 8.931 -14.620 1.00 80.75 176 VAL A N 1
ATOM 1485 C CA . VAL A 1 176 ? 14.304 9.183 -13.180 1.00 80.75 176 VAL A CA 1
ATOM 1486 C C . VAL A 1 176 ? 13.112 10.044 -12.767 1.00 80.75 176 VAL A C 1
ATOM 1488 O O . VAL A 1 176 ? 12.909 11.153 -13.263 1.00 80.75 176 VAL A O 1
ATOM 1491 N N . THR A 1 177 ? 12.293 9.527 -11.857 1.00 76.50 177 THR A N 1
ATOM 1492 C CA . THR A 1 177 ? 11.223 10.293 -11.213 1.00 76.50 177 THR A CA 1
ATOM 1493 C C . THR A 1 177 ? 11.684 10.812 -9.860 1.00 76.50 177 THR A C 1
ATOM 1495 O O . THR A 1 177 ? 12.360 10.102 -9.130 1.00 76.50 177 THR A O 1
ATOM 1498 N N . LYS A 1 178 ? 11.244 12.019 -9.481 1.00 76.88 178 LYS A N 1
ATOM 1499 C CA . LYS A 1 178 ? 11.505 12.600 -8.149 1.00 76.88 178 LYS A CA 1
ATOM 1500 C C . LYS A 1 178 ? 10.806 11.860 -6.995 1.00 76.88 178 LYS A C 1
ATOM 1502 O O . LYS A 1 178 ? 10.992 12.220 -5.842 1.00 76.88 178 LYS A O 1
ATOM 1507 N N . THR A 1 179 ? 9.942 10.895 -7.301 1.00 72.62 179 THR A N 1
ATOM 1508 C CA . THR A 1 179 ? 9.154 10.144 -6.321 1.00 72.62 179 THR A CA 1
ATOM 1509 C C . THR A 1 179 ? 9.877 8.874 -5.906 1.00 72.62 179 THR A C 1
ATOM 1511 O O . THR A 1 179 ? 10.186 8.058 -6.779 1.00 72.62 179 THR A O 1
ATOM 1514 N N . ASP A 1 180 ? 10.038 8.648 -4.601 1.00 76.50 180 ASP A N 1
ATOM 1515 C CA . ASP A 1 180 ? 10.607 7.385 -4.134 1.00 76.50 180 ASP A CA 1
ATOM 1516 C C . ASP A 1 180 ? 9.667 6.216 -4.463 1.00 76.50 180 ASP A C 1
ATOM 1518 O O . ASP A 1 180 ? 8.454 6.283 -4.219 1.00 76.50 180 ASP A O 1
ATOM 1522 N N . PRO A 1 181 ? 10.199 5.089 -4.955 1.00 72.62 181 PRO A N 1
ATOM 1523 C CA . PRO A 1 181 ? 9.378 3.953 -5.356 1.00 72.62 181 PRO A CA 1
ATOM 1524 C C . PRO A 1 181 ? 8.712 3.251 -4.155 1.00 72.62 181 PRO A C 1
ATOM 1526 O O . PRO A 1 181 ? 7.687 2.584 -4.313 1.00 72.62 181 PRO A O 1
ATOM 1529 N N . GLN A 1 182 ? 9.220 3.467 -2.934 1.00 74.25 182 GLN A N 1
ATOM 1530 C CA . GLN A 1 182 ? 8.598 3.011 -1.682 1.00 74.25 182 GLN A CA 1
ATOM 1531 C C . GLN A 1 182 ? 7.251 3.688 -1.379 1.00 74.25 182 GLN A C 1
ATOM 1533 O O . GLN A 1 182 ? 6.447 3.141 -0.620 1.00 74.25 182 GLN A O 1
ATOM 1538 N N . LEU A 1 183 ? 6.949 4.842 -1.989 1.00 75.56 183 LEU A N 1
ATOM 1539 C CA . LEU A 1 183 ? 5.655 5.500 -1.798 1.00 75.56 183 LEU A CA 1
ATOM 1540 C C . LEU A 1 183 ? 4.501 4.770 -2.492 1.00 75.56 183 LEU A C 1
ATOM 1542 O O . LEU A 1 183 ? 3.348 4.975 -2.115 1.00 75.56 183 LEU A O 1
ATOM 1546 N N . ILE A 1 184 ? 4.775 3.919 -3.483 1.00 76.50 184 ILE A N 1
ATOM 1547 C CA . ILE A 1 184 ? 3.723 3.228 -4.240 1.00 76.50 184 ILE A CA 1
ATOM 1548 C C . ILE A 1 184 ? 2.947 2.250 -3.330 1.00 76.50 184 ILE A C 1
ATOM 1550 O O . ILE A 1 184 ? 1.724 2.402 -3.226 1.00 76.50 184 ILE A O 1
ATOM 1554 N N . PRO A 1 185 ? 3.599 1.318 -2.594 1.00 77.56 185 PRO A N 1
ATOM 1555 C CA . PRO A 1 185 ? 2.918 0.500 -1.585 1.00 77.56 185 PRO A CA 1
ATOM 1556 C C . PRO A 1 185 ? 2.207 1.335 -0.515 1.00 77.56 185 PRO A C 1
ATOM 1558 O O . PRO A 1 185 ? 1.100 1.002 -0.098 1.00 77.56 185 PRO A O 1
ATOM 1561 N N . PHE A 1 186 ? 2.806 2.453 -0.097 1.00 79.50 186 PHE A N 1
ATOM 1562 C CA . PHE A 1 186 ? 2.207 3.338 0.900 1.00 79.50 186 PHE A CA 1
ATOM 1563 C C . PHE A 1 186 ? 0.903 3.984 0.402 1.00 79.50 186 PHE A C 1
ATOM 1565 O O . PHE A 1 186 ? -0.071 4.077 1.146 1.00 79.50 186 PHE A O 1
ATOM 1572 N N . GLY A 1 187 ? 0.845 4.388 -0.869 1.00 82.88 187 GLY A N 1
ATOM 1573 C CA . GLY A 1 187 ? -0.376 4.890 -1.499 1.00 82.88 187 GLY A CA 1
ATOM 1574 C C . GLY A 1 187 ? -1.475 3.827 -1.580 1.00 82.88 187 GLY A C 1
ATOM 1575 O O . GLY A 1 187 ? -2.627 4.105 -1.239 1.00 82.88 187 GLY A O 1
ATOM 1576 N N . LEU A 1 188 ? -1.112 2.596 -1.959 1.00 85.62 188 LEU A N 1
ATOM 1577 C CA . LEU A 1 188 ? -2.038 1.458 -2.008 1.00 85.62 188 LEU A CA 1
ATOM 1578 C C . LEU A 1 188 ? -2.617 1.124 -0.630 1.00 85.62 188 LEU A C 1
ATOM 1580 O O . LEU A 1 188 ? -3.810 0.843 -0.526 1.00 85.62 188 LEU A O 1
ATOM 1584 N N . LEU A 1 189 ? -1.811 1.221 0.431 1.00 86.75 189 LEU A N 1
ATOM 1585 C CA . LEU A 1 189 ? -2.271 0.999 1.802 1.00 86.75 189 LEU A CA 1
ATOM 1586 C C . LEU A 1 189 ? -3.425 1.938 2.164 1.00 86.75 189 LEU A C 1
ATOM 1588 O O . LEU A 1 189 ? -4.438 1.496 2.704 1.00 86.75 189 LEU A O 1
ATOM 1592 N N . TRP A 1 190 ? -3.303 3.225 1.832 1.00 86.44 190 TRP A N 1
ATOM 1593 C CA . TRP A 1 190 ? -4.372 4.189 2.093 1.00 86.44 190 TRP A CA 1
ATOM 1594 C C . TRP A 1 190 ? -5.609 3.936 1.239 1.00 86.44 190 TRP A C 1
ATOM 1596 O O . TRP A 1 190 ? -6.717 4.055 1.752 1.00 86.44 190 TRP A O 1
ATOM 1606 N N . LYS A 1 191 ? -5.435 3.521 -0.021 1.00 88.69 191 LYS A N 1
ATOM 1607 C CA . LYS A 1 191 ? -6.555 3.135 -0.890 1.00 88.69 191 LYS A CA 1
ATOM 1608 C C . LYS A 1 191 ? -7.349 1.966 -0.295 1.00 88.69 191 LYS A C 1
ATOM 1610 O O . LYS A 1 191 ? -8.575 2.009 -0.275 1.00 88.69 191 LYS A O 1
ATOM 1615 N N . VAL A 1 192 ? -6.658 0.960 0.248 1.00 89.31 192 VAL A N 1
ATOM 1616 C CA . VAL A 1 192 ? -7.284 -0.163 0.969 1.00 89.31 192 VAL A CA 1
ATOM 1617 C C . VAL A 1 192 ? -7.985 0.319 2.242 1.00 89.31 192 VAL A C 1
ATOM 1619 O O . VAL A 1 192 ? -9.129 -0.052 2.491 1.00 89.31 192 VAL A O 1
ATOM 1622 N N . TYR A 1 193 ? -7.333 1.177 3.027 1.00 87.19 193 TYR A N 1
ATOM 1623 C CA . TYR A 1 193 ? -7.901 1.732 4.259 1.00 87.19 193 TYR A CA 1
ATOM 1624 C C . TYR A 1 193 ? -9.201 2.517 4.013 1.00 87.19 193 TYR A C 1
ATOM 1626 O O . TYR A 1 193 ? -10.149 2.436 4.796 1.00 87.19 193 TYR A O 1
ATOM 1634 N N . ASP A 1 194 ? -9.260 3.264 2.911 1.00 88.00 194 ASP A N 1
ATOM 1635 C CA . ASP A 1 194 ? -10.453 4.003 2.503 1.00 88.00 194 ASP A CA 1
ATOM 1636 C C . ASP A 1 194 ? -11.552 3.075 1.975 1.00 88.00 194 ASP A C 1
ATOM 1638 O O . ASP A 1 194 ? -12.721 3.281 2.287 1.00 88.00 194 ASP A O 1
ATOM 1642 N N . LEU A 1 195 ? -11.195 2.022 1.229 1.00 89.25 195 LEU A N 1
ATOM 1643 C CA . LEU A 1 195 ? -12.158 1.019 0.762 1.00 89.25 195 LEU A CA 1
ATOM 1644 C C . LEU A 1 195 ? -12.888 0.366 1.936 1.00 89.25 195 LEU A C 1
ATOM 1646 O O . LEU A 1 195 ? -14.109 0.227 1.902 1.00 89.25 195 LEU A O 1
ATOM 1650 N N . VAL A 1 196 ? -12.149 0.004 2.984 1.00 88.50 196 VAL A N 1
ATOM 1651 C CA . VAL A 1 196 ? -12.723 -0.576 4.205 1.00 88.50 196 VAL A CA 1
ATOM 1652 C C . VAL A 1 196 ? -13.673 0.404 4.892 1.00 88.50 196 VAL A C 1
ATOM 1654 O O . VAL A 1 196 ? -14.722 0.002 5.383 1.00 88.50 196 VAL A O 1
ATOM 1657 N N . ALA A 1 197 ? -13.351 1.698 4.876 1.00 85.44 197 ALA A N 1
ATOM 1658 C CA . ALA A 1 197 ? -14.235 2.738 5.394 1.00 85.44 197 ALA A CA 1
ATOM 1659 C C . ALA A 1 197 ? -15.562 2.811 4.632 1.00 85.44 197 ALA A C 1
ATOM 1661 O O . ALA A 1 197 ? -16.617 2.921 5.246 1.00 85.44 197 ALA A O 1
ATOM 1662 N N . LEU A 1 198 ? -15.491 2.750 3.299 1.00 86.81 198 LEU A N 1
ATOM 1663 C CA . LEU A 1 198 ? -16.647 2.873 2.412 1.00 86.81 198 LEU A CA 1
ATOM 1664 C C . LEU A 1 198 ? -17.563 1.650 2.471 1.00 86.81 198 LEU A C 1
ATOM 1666 O O . LEU A 1 198 ? -18.776 1.792 2.373 1.00 86.81 198 LEU A O 1
ATOM 1670 N N . LYS A 1 199 ? -16.990 0.450 2.603 1.00 84.69 199 LYS A N 1
ATOM 1671 C CA . LYS A 1 199 ? -17.752 -0.805 2.658 1.00 84.69 199 LYS A CA 1
ATOM 1672 C C . LYS A 1 199 ? -18.282 -1.147 4.055 1.00 84.69 199 LYS A C 1
ATOM 1674 O O . LYS A 1 199 ? -19.114 -2.039 4.165 1.00 84.69 199 LYS A O 1
ATOM 1679 N N . GLY A 1 200 ? -17.836 -0.434 5.089 1.00 76.81 200 GLY A N 1
ATOM 1680 C CA . GLY A 1 200 ? -18.255 -0.644 6.473 1.00 76.81 200 GLY A CA 1
ATOM 1681 C C . GLY A 1 200 ? -17.468 -1.750 7.182 1.00 76.81 200 GLY A C 1
ATOM 1682 O O . GLY A 1 200 ? -16.986 -2.699 6.575 1.00 76.81 200 GLY A O 1
ATOM 1683 N N . LEU A 1 201 ? -17.309 -1.610 8.499 1.00 70.94 201 LEU A N 1
ATOM 1684 C CA . LEU A 1 201 ? -16.555 -2.555 9.340 1.00 70.94 201 LEU A CA 1
ATOM 1685 C C . LEU A 1 201 ? -17.426 -3.668 9.925 1.00 70.94 201 LEU A C 1
ATOM 1687 O O . LEU A 1 201 ? -16.899 -4.668 10.412 1.00 70.94 201 LEU A O 1
ATOM 1691 N N . ASP A 1 202 ? -18.742 -3.476 9.920 1.00 67.88 202 ASP A N 1
ATOM 1692 C CA . ASP A 1 202 ? -19.662 -4.361 10.610 1.00 67.88 202 ASP A CA 1
ATOM 1693 C C . ASP A 1 202 ? -19.835 -5.643 9.795 1.00 67.88 202 ASP A C 1
ATOM 1695 O O . ASP A 1 202 ? -20.358 -5.643 8.682 1.00 67.88 202 ASP A O 1
ATOM 1699 N N . PHE A 1 203 ? -19.375 -6.757 10.359 1.00 67.38 203 PHE A N 1
ATOM 1700 C CA . PHE A 1 203 ? -19.779 -8.075 9.903 1.00 67.38 203 PHE A CA 1
ATOM 1701 C C . PHE A 1 203 ? -20.915 -8.524 10.822 1.00 67.38 203 PHE A C 1
ATOM 1703 O O . PHE A 1 203 ? -20.726 -8.787 12.008 1.00 67.38 203 PHE A O 1
ATOM 1710 N N . ARG A 1 204 ? -22.134 -8.576 10.293 1.00 59.16 204 ARG A N 1
ATOM 1711 C CA . ARG A 1 204 ? -23.172 -9.413 10.886 1.00 59.16 204 ARG A CA 1
ATOM 1712 C C . ARG A 1 204 ? -23.144 -10.701 10.092 1.00 59.16 204 ARG A C 1
ATOM 1714 O O . ARG A 1 204 ? -23.277 -10.666 8.870 1.00 59.16 204 ARG A O 1
ATOM 1721 N N . LEU A 1 205 ? -22.923 -11.831 10.764 1.00 50.88 205 LEU A N 1
ATOM 1722 C CA . LEU A 1 205 ? -23.246 -13.110 10.139 1.00 50.88 205 LEU A CA 1
ATOM 1723 C C . LEU A 1 205 ? -24.708 -13.010 9.682 1.00 50.88 205 LEU A C 1
ATOM 1725 O O . LEU A 1 205 ? -25.505 -12.424 10.425 1.00 50.88 205 LEU A O 1
ATOM 1729 N N . PRO A 1 206 ? -25.079 -13.525 8.499 1.00 50.06 206 PRO A N 1
ATOM 1730 C CA . PRO A 1 206 ? -26.479 -13.717 8.173 1.00 50.06 206 PRO A CA 1
ATOM 1731 C C . PRO A 1 206 ? -27.019 -14.736 9.176 1.00 50.06 206 PRO A C 1
ATOM 1733 O O . PRO A 1 206 ? -27.009 -15.943 8.952 1.00 50.06 206 PRO A O 1
ATOM 1736 N N . ILE A 1 207 ? -27.430 -14.250 10.344 1.00 49.22 207 ILE A N 1
ATOM 1737 C CA . ILE A 1 207 ? -28.261 -15.004 11.256 1.00 49.22 207 ILE A CA 1
ATOM 1738 C C . ILE A 1 207 ? -29.493 -15.279 10.407 1.00 49.22 207 ILE A C 1
ATOM 1740 O O . ILE A 1 207 ? -30.129 -14.337 9.927 1.00 49.22 207 ILE A O 1
ATOM 1744 N N . ARG A 1 208 ? -29.799 -16.558 10.159 1.00 42.56 208 ARG A N 1
ATOM 1745 C CA . ARG A 1 208 ? -31.158 -16.943 9.787 1.00 42.56 208 ARG A CA 1
ATOM 1746 C C . ARG A 1 208 ? -32.026 -16.432 10.928 1.00 42.56 208 ARG A C 1
ATOM 1748 O O . ARG A 1 208 ? -32.182 -17.116 11.935 1.00 42.56 208 ARG A O 1
ATOM 1755 N N . LEU A 1 209 ? -32.518 -15.204 10.811 1.00 41.84 209 LEU A N 1
ATOM 1756 C CA . LEU A 1 209 ? -33.668 -14.762 11.563 1.00 41.84 209 LEU A CA 1
ATOM 1757 C C . LEU A 1 209 ? -34.764 -15.689 11.062 1.00 41.84 209 LEU A C 1
ATOM 1759 O O . LEU A 1 209 ? -35.295 -15.527 9.965 1.00 41.84 209 LEU A O 1
ATOM 1763 N N . ILE A 1 210 ? -34.990 -16.764 11.813 1.00 43.81 210 ILE A N 1
ATOM 1764 C CA . ILE A 1 210 ? -36.224 -17.524 11.732 1.00 43.81 210 ILE A CA 1
ATOM 1765 C C . ILE A 1 210 ? -37.265 -16.565 12.301 1.00 43.81 210 ILE A C 1
ATOM 1767 O O . ILE A 1 210 ? -37.653 -16.659 13.463 1.00 43.81 210 ILE A O 1
ATOM 1771 N N . ASP A 1 211 ? -37.650 -15.579 11.495 1.00 40.34 211 ASP A N 1
ATOM 1772 C CA . ASP A 1 211 ? -38.881 -14.860 11.724 1.00 40.34 211 ASP A CA 1
ATOM 1773 C C . ASP A 1 211 ? -39.980 -15.898 11.560 1.00 40.34 211 ASP A C 1
ATOM 1775 O O . ASP A 1 211 ? -40.110 -16.564 10.526 1.00 40.34 211 ASP A O 1
ATOM 1779 N N . LYS A 1 212 ? -40.758 -16.073 12.626 1.00 43.25 212 LYS A N 1
ATOM 1780 C CA . LYS A 1 212 ? -42.046 -16.753 12.567 1.00 43.25 212 LYS A CA 1
ATOM 1781 C C . LYS A 1 212 ? -42.974 -15.898 11.695 1.00 43.25 212 LYS A C 1
ATOM 1783 O O . LYS A 1 212 ? -43.811 -15.175 12.214 1.00 43.25 212 LYS A O 1
ATOM 1788 N N . GLY A 1 213 ? -42.785 -15.950 10.379 1.00 48.97 213 GLY A N 1
ATOM 1789 C CA . GLY A 1 213 ? -43.618 -15.261 9.398 1.00 48.97 213 GLY A CA 1
ATOM 1790 C C . GLY A 1 213 ? -42.837 -14.403 8.406 1.00 48.97 213 GLY A C 1
ATOM 1791 O O . GLY A 1 213 ? -42.684 -13.208 8.606 1.00 48.97 213 GLY A O 1
ATOM 1792 N N . GLY A 1 214 ? -42.462 -15.005 7.274 1.00 41.31 214 GLY A N 1
ATOM 1793 C CA . GLY A 1 214 ? -42.296 -14.277 6.012 1.00 41.31 214 GLY A CA 1
ATOM 1794 C C . GLY A 1 214 ? -40.905 -13.706 5.737 1.00 41.31 214 GLY A C 1
ATOM 1795 O O . GLY A 1 214 ? -40.490 -12.691 6.279 1.00 41.31 214 GLY A O 1
ATOM 1796 N N . VAL A 1 215 ? -40.217 -14.334 4.785 1.00 39.38 215 VAL A N 1
ATOM 1797 C CA . VAL A 1 215 ? -38.921 -13.911 4.248 1.00 39.38 215 VAL A CA 1
ATOM 1798 C C . VAL A 1 215 ? -39.027 -12.525 3.594 1.00 39.38 215 VAL A C 1
ATOM 1800 O O . VAL A 1 215 ? -39.634 -12.378 2.534 1.00 39.38 215 VAL A O 1
ATOM 1803 N N . ARG A 1 216 ? -38.353 -11.520 4.162 1.00 35.81 216 ARG A N 1
ATOM 1804 C CA . ARG A 1 216 ? -37.873 -10.343 3.419 1.00 35.81 216 ARG A CA 1
ATOM 1805 C C . ARG A 1 216 ? -36.370 -10.198 3.622 1.00 35.81 216 ARG A C 1
ATOM 1807 O O . ARG A 1 216 ? -35.904 -9.782 4.675 1.00 35.81 216 ARG A O 1
ATOM 1814 N N . LEU A 1 217 ? -35.612 -10.537 2.582 1.00 34.56 217 LEU A N 1
ATOM 1815 C CA . LEU A 1 217 ? -34.188 -10.229 2.490 1.00 34.56 217 LEU A CA 1
ATOM 1816 C C . LEU A 1 217 ? -34.039 -8.738 2.165 1.00 34.56 217 LEU A C 1
ATOM 1818 O O . LEU A 1 217 ? -34.110 -8.349 1.003 1.00 34.56 217 LEU A O 1
ATOM 1822 N N . THR A 1 218 ? -33.850 -7.891 3.174 1.00 34.28 218 THR A N 1
ATOM 1823 C CA . THR A 1 218 ? -33.348 -6.530 2.944 1.00 34.28 218 THR A CA 1
ATOM 1824 C C . THR A 1 218 ? -31.837 -6.527 3.123 1.00 34.28 218 THR A C 1
ATOM 1826 O O . THR A 1 218 ? -31.342 -6.675 4.239 1.00 34.28 218 THR A O 1
ATOM 1829 N N . PHE A 1 219 ? -31.122 -6.374 2.010 1.00 30.88 219 PHE A N 1
ATOM 1830 C CA . PHE A 1 219 ? -29.704 -6.033 1.988 1.00 30.88 219 PHE A CA 1
ATOM 1831 C C . PHE A 1 219 ? -29.559 -4.533 2.289 1.00 30.88 219 PHE A C 1
ATOM 1833 O O . PHE A 1 219 ? -30.193 -3.722 1.614 1.00 30.88 219 PHE A O 1
ATOM 1840 N N . TRP A 1 220 ? -28.746 -4.187 3.287 1.00 37.09 220 TRP A N 1
ATOM 1841 C CA . TRP A 1 220 ? -28.228 -2.838 3.530 1.00 37.09 220 TRP A CA 1
ATOM 1842 C C . TRP A 1 220 ? -26.705 -2.899 3.501 1.00 37.09 220 TRP A C 1
ATOM 1844 O O . TRP A 1 220 ? -26.160 -3.854 4.104 1.00 37.09 220 TRP A O 1
#

Secondary structure (DSSP, 8-state):
----------S---HHHHHHHTTTSS-HHHHHHHHHHHS--SSHHHHHHHTT--HHHHTTTTT---HHHHHHHHHHTTTTS-HHHHHTTTSPPPHHHHHHHHHHHHHHTSPPPP-PPPGGG-SSHHHHHHHIIIIIHHHHHHHHHHHHHIIIIIT-TT--HHHHHTPPP----SSPPSS-TTHHHHHHHHHHHHHHHHH-S----------SS-------

Radius of gyration: 23.68 Å; chains: 1; bounding box: 77×49×55 Å

Foldseek 3Di:
DDDDDDDDDPDDDPPVVVVVVVCPPDDLLVVLLVCCVVPVDPDLVVSVVSSVNDPVQVVCVVPDDDLVSLSSVLSNCVVVDDPQCSLLSNAHADPVLQVVLLVVLLVVLPQDAADDDDPVVDPDDVVVVVCCVPPVVVQVVQSVQQVVCCVPASPDPPHDPVSSLVGRFHDRYPDDDPDDSNVVSVVSSSVSSVVCVVVDRDDDDPDPPPPPDDDDDDDD

pLDDT: mean 75.22, std 19.78, range [25.5, 94.12]

Organism: NCBI:txid296719